Protein AF-A0A7S4F8L5-F1 (afdb_monomer_lite)

Sequence (210 aa):
RRARASEVLRFPSSAQASVQQSWQWSTTSRLVCASIGGLPPCTRAAGRSIVTTRMMSRQHFAKAKGPS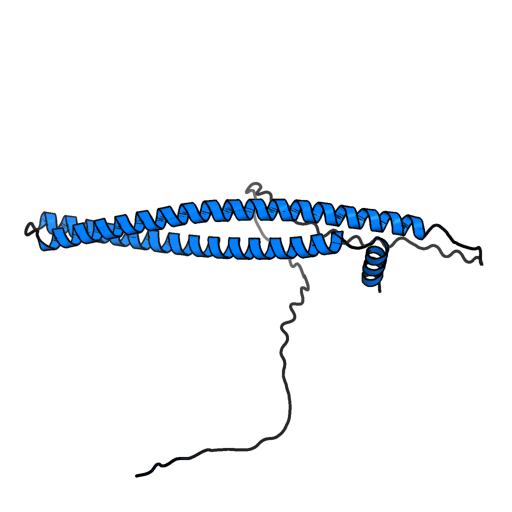AKANGPFTKANARTTEKVIGDIEREIMDLNAQSERLTQDIGEITKKEQKYVTDLERCSADLQAAEEALLKTSDPDEIKFLRNKIEALWQKEAALRQEKLLLMSDLNQARKDLQQARKDLAEAEERRQWSPEECRQKILQLFT

pLDDT: mean 70.02, std 27.74, range [26.23, 97.44]

Secondary structure (DSSP, 8-state):
------------------------------------S-----------------------------------SSHHHHHHHHHHHHHHHHHHHHHHHHHHHHHHHHHHHHHHHHHHHHHHHHHHHHHHHHHHHHHHHH---HHHHHHHHHHHHHHHHHHHHHHHHHHHHHHHHHHHHHHHHHHHHHHHHHHHHHT--HHHHHHHHHHT--

Foldseek 3Di:
DDDDDDDDDDDDDDDDDDDPDDPDDDDDDDDDDDDDDDDDDDDDDDDPDPPPPPDPDPDDDDDDDDDDDDDPDDVVVVLVVVLVVVLVVLVVLLVVLVVLLVVLVVVLVVLVVVLVVLVVVLVVLVVQLVVLVVVLVVDPDPVSVVVSVVVNVVSVVVNVVSVVVSVVSVVVSVVSVVVSVVSVVSSVVSVVVNPDDSVNSSVVVVVVVD

Radius of gyration: 33.76 Å; chains: 1; bounding box: 65×54×99 Å

Structure (mmCIF, N/CA/C/O backbone):
data_AF-A0A7S4F8L5-F1
#
_entry.id   AF-A0A7S4F8L5-F1
#
loop_
_atom_site.group_PDB
_atom_site.id
_atom_site.type_symbol
_atom_site.label_atom_id
_atom_site.label_alt_id
_atom_site.label_comp_id
_atom_site.label_asym_id
_atom_site.label_entity_id
_atom_site.label_seq_id
_atom_site.pdbx_PDB_ins_code
_atom_site.Cartn_x
_atom_site.Cartn_y
_atom_site.Cartn_z
_atom_site.occupancy
_atom_site.B_iso_or_equiv
_atom_site.auth_seq_id
_atom_site.auth_comp_id
_atom_site.auth_asym_id
_atom_site.auth_atom_id
_atom_site.pdbx_PDB_model_num
ATOM 1 N N . ARG A 1 1 ? 34.968 -31.899 38.455 1.00 40.56 1 ARG A N 1
ATOM 2 C CA . ARG A 1 1 ? 35.917 -32.784 37.730 1.00 40.56 1 ARG A CA 1
ATOM 3 C C . ARG A 1 1 ? 35.152 -33.461 36.587 1.00 40.56 1 ARG A C 1
ATOM 5 O O . ARG A 1 1 ? 34.180 -34.118 36.906 1.00 40.56 1 ARG A O 1
ATOM 12 N N . ARG A 1 2 ? 35.579 -33.225 35.328 1.00 34.44 2 ARG A N 1
ATOM 13 C CA . ARG A 1 2 ? 35.516 -34.057 34.086 1.00 34.44 2 ARG A CA 1
ATOM 14 C C . ARG A 1 2 ? 34.242 -34.900 33.830 1.00 34.44 2 ARG A C 1
ATOM 16 O O . ARG A 1 2 ? 33.940 -35.778 34.618 1.00 34.44 2 ARG A O 1
ATOM 23 N N . ALA A 1 3 ? 33.437 -34.637 32.795 1.00 30.14 3 ALA A N 1
ATOM 24 C CA . ALA A 1 3 ? 33.654 -34.867 31.349 1.00 30.14 3 ALA A CA 1
ATOM 25 C C . ALA A 1 3 ? 33.748 -36.355 30.923 1.00 30.14 3 ALA A C 1
ATOM 27 O O . ALA A 1 3 ? 34.720 -37.027 31.258 1.00 30.14 3 ALA A O 1
ATOM 28 N N . ARG A 1 4 ? 32.758 -36.801 30.129 1.00 34.94 4 ARG A N 1
ATOM 29 C CA . ARG A 1 4 ? 32.722 -37.906 29.134 1.00 34.94 4 ARG A CA 1
ATOM 30 C C . ARG A 1 4 ? 31.567 -37.515 28.186 1.00 34.94 4 ARG A C 1
ATOM 32 O O . ARG A 1 4 ? 30.470 -37.334 28.690 1.00 34.94 4 ARG A O 1
ATOM 39 N N . ALA A 1 5 ? 31.670 -37.148 26.909 1.00 32.53 5 ALA A N 1
ATOM 40 C CA . ALA A 1 5 ? 32.539 -37.467 25.776 1.00 32.53 5 ALA A CA 1
ATOM 41 C C . ALA A 1 5 ? 32.394 -38.909 25.249 1.00 32.53 5 ALA A C 1
ATOM 43 O O . ALA A 1 5 ? 33.000 -39.826 25.794 1.00 32.53 5 ALA A O 1
ATOM 44 N N . SER A 1 6 ? 31.649 -38.998 24.134 1.00 31.50 6 SER A N 1
ATOM 45 C CA . SER A 1 6 ? 31.981 -39.730 22.896 1.00 31.50 6 SER A CA 1
ATOM 46 C C . SER A 1 6 ? 31.449 -41.149 22.668 1.00 31.50 6 SER A C 1
ATOM 48 O O . SER A 1 6 ? 31.957 -42.099 23.239 1.00 31.50 6 SER A O 1
ATOM 50 N N . GLU A 1 7 ? 30.548 -41.248 21.684 1.00 32.19 7 GLU A N 1
ATOM 51 C CA . GLU A 1 7 ? 30.455 -42.249 20.595 1.00 32.19 7 GLU A CA 1
ATOM 52 C C . GLU A 1 7 ? 29.479 -41.606 19.579 1.00 32.19 7 GLU A C 1
ATOM 54 O O . GLU A 1 7 ? 28.323 -41.388 19.911 1.00 32.19 7 GLU A O 1
ATOM 59 N N . VAL A 1 8 ? 29.809 -41.051 18.406 1.00 30.47 8 VAL A N 1
ATOM 60 C CA . VAL A 1 8 ? 30.806 -41.292 17.346 1.00 30.47 8 VAL A CA 1
ATOM 61 C C . VAL A 1 8 ? 30.747 -42.704 16.779 1.00 30.47 8 VAL A C 1
ATOM 63 O O . VAL A 1 8 ? 31.624 -43.524 17.019 1.00 30.47 8 VAL A O 1
ATOM 66 N N . LEU A 1 9 ? 29.744 -42.933 15.932 1.00 31.97 9 LEU A N 1
ATOM 67 C CA . LEU A 1 9 ? 29.839 -43.902 14.847 1.00 31.97 9 LEU A CA 1
ATOM 68 C C . LEU A 1 9 ? 30.154 -43.152 13.549 1.00 31.97 9 LEU A C 1
ATOM 70 O O . LEU A 1 9 ? 29.414 -42.279 13.099 1.00 31.97 9 LEU A O 1
ATOM 74 N N . ARG A 1 10 ? 31.316 -43.484 12.993 1.00 30.06 10 ARG A N 1
ATOM 75 C CA . ARG A 1 10 ? 31.914 -42.995 11.748 1.00 30.06 10 ARG A CA 1
ATOM 76 C C . ARG A 1 10 ? 32.377 -44.274 11.043 1.00 30.06 10 ARG A C 1
ATOM 78 O O . ARG A 1 10 ? 33.098 -45.044 11.669 1.00 30.06 10 ARG A O 1
ATOM 85 N N . PHE A 1 11 ? 31.840 -44.639 9.876 1.00 31.73 11 PHE A N 1
ATOM 86 C CA . PHE A 1 11 ? 32.459 -44.559 8.531 1.00 31.73 11 PHE A CA 1
ATOM 87 C C . PHE A 1 11 ? 31.870 -45.707 7.657 1.00 31.73 11 PHE A C 1
ATOM 89 O O . PHE A 1 11 ? 31.321 -46.631 8.257 1.00 31.73 11 PHE A O 1
ATOM 96 N N . PRO A 1 12 ? 31.96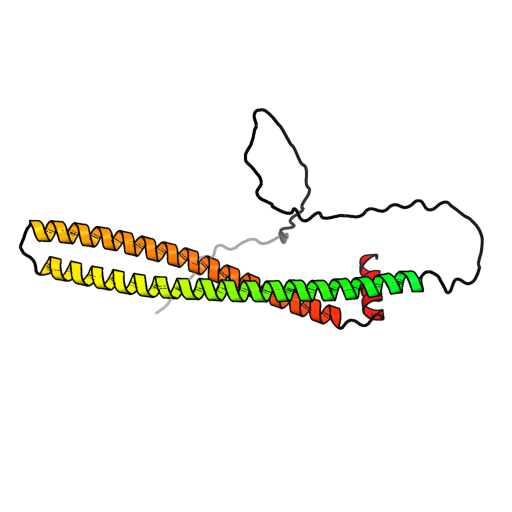2 -45.713 6.300 1.00 36.25 12 PRO A N 1
ATOM 97 C CA . PRO A 1 12 ? 33.032 -45.117 5.499 1.00 36.25 12 PRO A CA 1
ATOM 98 C C . PRO A 1 12 ? 32.627 -44.230 4.315 1.00 36.25 12 PRO A C 1
ATOM 100 O O . PRO A 1 12 ? 31.542 -44.291 3.749 1.00 36.25 12 PRO A O 1
ATOM 103 N N . SER A 1 13 ? 33.604 -43.404 3.947 1.00 32.34 13 SER A N 1
ATOM 104 C CA . SER A 1 13 ? 33.709 -42.656 2.704 1.00 32.34 13 SER A CA 1
ATOM 105 C C . SER A 1 13 ? 34.051 -43.571 1.529 1.00 32.34 13 SER A C 1
ATOM 107 O O . SER A 1 13 ? 35.004 -44.345 1.625 1.00 32.34 13 SER A O 1
ATOM 109 N N . SER A 1 14 ? 33.390 -43.390 0.389 1.00 38.28 14 SER A N 1
ATOM 110 C CA . SER A 1 14 ? 34.032 -43.088 -0.906 1.00 38.28 14 SER A CA 1
ATOM 111 C C . SER A 1 14 ? 32.993 -43.068 -2.038 1.00 38.28 14 SER A C 1
ATOM 113 O O . SER A 1 14 ? 31.977 -43.743 -1.952 1.00 38.28 14 SER A O 1
ATOM 115 N N . ALA A 1 15 ? 33.297 -42.291 -3.086 1.00 33.19 15 ALA A N 1
ATOM 116 C CA . ALA A 1 15 ? 32.573 -42.111 -4.356 1.00 33.19 15 ALA A CA 1
ATOM 117 C C . ALA A 1 15 ? 31.475 -41.017 -4.417 1.00 33.19 15 ALA A C 1
ATOM 119 O O . ALA A 1 15 ? 30.288 -41.250 -4.240 1.00 33.19 15 ALA A O 1
ATOM 120 N N . GLN A 1 16 ? 31.939 -39.792 -4.706 1.00 36.75 16 GLN A N 1
ATOM 121 C CA . GLN A 1 16 ? 31.507 -38.940 -5.831 1.00 36.75 16 GLN A CA 1
ATOM 122 C C . GLN A 1 16 ? 30.031 -38.981 -6.280 1.00 36.75 16 GLN A C 1
ATOM 124 O O . GLN A 1 16 ? 29.615 -39.921 -6.943 1.00 36.75 16 GLN A O 1
ATOM 129 N N . ALA A 1 17 ? 29.320 -37.861 -6.100 1.00 32.59 17 ALA A N 1
ATOM 130 C CA . ALA A 1 17 ? 28.634 -37.137 -7.184 1.00 32.59 17 ALA A CA 1
ATOM 131 C C . ALA A 1 17 ? 27.991 -35.857 -6.623 1.00 32.59 17 ALA A C 1
ATOM 133 O O . ALA A 1 17 ? 27.011 -35.890 -5.883 1.00 32.59 17 ALA A O 1
ATOM 134 N N . SER A 1 18 ? 28.553 -34.707 -6.979 1.00 35.88 18 SER A N 1
ATOM 135 C CA . SER A 1 18 ? 27.947 -33.394 -6.779 1.00 35.88 18 SER A CA 1
ATOM 136 C C . SER A 1 18 ? 26.731 -33.244 -7.697 1.00 35.88 18 SER A C 1
ATOM 138 O O . SER A 1 18 ? 26.888 -33.038 -8.900 1.00 35.88 18 SER A O 1
ATOM 140 N N . VAL A 1 19 ? 25.520 -33.329 -7.147 1.00 34.88 19 VAL A N 1
ATOM 141 C CA . VAL A 1 19 ? 24.288 -32.966 -7.861 1.00 34.88 19 VAL A CA 1
ATOM 142 C C . VAL A 1 19 ? 23.942 -31.524 -7.505 1.00 34.88 19 VAL A C 1
ATOM 144 O O . VAL A 1 19 ? 23.271 -31.233 -6.519 1.00 34.88 19 VAL A O 1
ATOM 147 N N . GLN A 1 20 ? 24.457 -30.608 -8.319 1.00 31.66 20 GLN A N 1
ATOM 148 C CA . GLN A 1 20 ? 24.057 -29.208 -8.350 1.00 31.66 20 GLN A CA 1
ATOM 149 C C . GLN A 1 20 ? 22.790 -29.131 -9.220 1.00 31.66 20 GLN A C 1
ATOM 151 O O . GLN A 1 20 ? 22.872 -29.120 -10.446 1.00 31.66 20 GLN A O 1
ATOM 156 N N . GLN A 1 21 ? 21.604 -29.171 -8.608 1.00 31.53 21 GLN A N 1
ATOM 157 C CA . GLN A 1 21 ? 20.344 -28.980 -9.335 1.00 31.53 21 GLN A CA 1
ATOM 158 C C . GLN A 1 21 ? 20.113 -27.488 -9.585 1.00 31.53 21 GLN A C 1
ATOM 160 O O . GLN A 1 21 ? 19.692 -26.740 -8.703 1.00 31.53 21 GLN A O 1
ATOM 165 N N . SER A 1 22 ? 20.398 -27.063 -10.812 1.00 32.19 22 SER A N 1
ATOM 166 C CA . SER A 1 22 ? 19.903 -25.823 -11.392 1.00 32.19 22 SER A CA 1
ATOM 167 C C . SER A 1 22 ? 18.428 -25.998 -11.767 1.00 32.19 22 SER A C 1
ATOM 169 O O . SER A 1 22 ? 18.055 -26.906 -12.508 1.00 32.19 22 SER A O 1
ATOM 171 N N . TRP A 1 23 ? 17.565 -25.119 -11.262 1.00 29.58 23 TRP A N 1
ATOM 172 C CA . TRP A 1 23 ? 16.179 -25.032 -11.715 1.00 29.58 23 TRP A CA 1
ATOM 173 C C . TRP A 1 23 ? 16.147 -24.229 -13.017 1.00 29.58 23 TRP A C 1
ATOM 175 O O . TRP A 1 23 ? 16.037 -23.005 -13.010 1.00 29.58 23 TRP A O 1
ATOM 185 N N . GLN A 1 24 ? 16.289 -24.923 -14.147 1.00 28.95 24 GLN A N 1
ATOM 186 C CA . GLN A 1 24 ? 15.964 -24.372 -15.460 1.00 28.95 24 GLN A CA 1
ATOM 187 C C . GLN A 1 24 ? 14.448 -24.428 -15.671 1.00 28.95 24 GLN A C 1
ATOM 189 O O . GLN A 1 24 ? 13.864 -25.507 -15.753 1.00 28.95 24 GLN A O 1
ATOM 194 N N . TRP A 1 25 ? 13.809 -23.269 -15.811 1.00 30.91 25 TRP A N 1
ATOM 195 C CA . TRP A 1 25 ? 12.449 -23.191 -16.339 1.00 30.91 25 TRP A CA 1
ATOM 196 C C . TRP A 1 25 ? 12.522 -23.176 -17.869 1.00 30.91 25 TRP A C 1
ATOM 198 O O . TRP A 1 25 ? 12.840 -22.163 -18.486 1.00 30.91 25 TRP A O 1
ATOM 208 N N . SER A 1 26 ? 12.255 -24.336 -18.471 1.00 28.97 26 SER A N 1
ATOM 209 C CA . SER A 1 26 ? 12.012 -24.508 -19.906 1.00 28.97 26 SER A CA 1
ATOM 210 C C . SER A 1 26 ? 10.532 -24.246 -20.195 1.00 28.97 26 SER A C 1
ATOM 212 O O . SER A 1 26 ? 9.663 -25.026 -19.807 1.00 28.97 26 SER A O 1
ATOM 214 N N . THR A 1 27 ? 10.218 -23.148 -20.880 1.00 34.84 27 THR A N 1
ATOM 215 C CA . THR A 1 27 ? 8.870 -22.863 -21.387 1.00 34.84 27 THR A CA 1
ATOM 216 C C . THR A 1 27 ? 8.678 -23.503 -22.760 1.00 34.84 27 THR A C 1
ATOM 218 O O . THR A 1 27 ? 8.827 -22.874 -23.804 1.00 34.84 27 THR A O 1
ATOM 221 N N . THR A 1 28 ? 8.297 -24.782 -22.771 1.00 34.44 28 THR A N 1
ATOM 222 C CA . THR A 1 28 ? 7.760 -25.431 -23.977 1.00 34.44 28 THR A CA 1
ATOM 223 C C . THR A 1 28 ? 6.233 -25.351 -23.937 1.00 34.44 28 THR A C 1
ATOM 225 O O . THR A 1 28 ? 5.583 -26.083 -23.199 1.00 34.44 28 THR A O 1
ATOM 228 N N . SER A 1 29 ? 5.645 -24.441 -24.717 1.00 31.14 29 SER A N 1
ATOM 229 C CA . SER A 1 29 ? 4.188 -24.342 -24.876 1.00 31.14 29 SER A CA 1
ATOM 230 C C . SER A 1 29 ? 3.666 -25.471 -25.768 1.00 31.14 29 SER A C 1
ATOM 232 O O . SER A 1 29 ? 3.981 -25.523 -26.956 1.00 31.14 29 SER A O 1
ATOM 234 N N . ARG A 1 30 ? 2.814 -26.344 -25.223 1.00 30.98 30 ARG A N 1
ATOM 235 C CA . ARG A 1 30 ? 1.832 -27.117 -25.997 1.00 30.98 30 ARG A CA 1
ATOM 236 C C . ARG A 1 30 ? 0.437 -26.739 -25.506 1.00 30.98 30 ARG A C 1
ATOM 238 O O . ARG A 1 30 ? 0.055 -27.077 -24.394 1.00 30.98 30 ARG A O 1
ATOM 245 N N . LEU A 1 31 ? -0.300 -26.022 -26.351 1.00 28.84 31 LEU A N 1
ATOM 246 C CA . LEU A 1 31 ? -1.740 -25.819 -26.226 1.00 28.84 31 LEU A CA 1
ATOM 247 C C . LEU A 1 31 ? -2.450 -27.144 -26.522 1.00 28.84 31 LEU A C 1
ATOM 249 O O . LEU A 1 31 ? -2.319 -27.682 -27.620 1.00 28.84 31 LEU A O 1
ATOM 253 N N . VAL A 1 32 ? -3.231 -27.633 -25.563 1.00 27.91 32 VAL A N 1
ATOM 254 C CA . VAL A 1 32 ? -4.330 -28.571 -25.808 1.00 27.91 32 VAL A CA 1
ATOM 255 C C . VAL A 1 32 ? -5.606 -27.840 -25.404 1.00 27.91 32 VAL A C 1
ATOM 257 O O . VAL A 1 32 ? -5.903 -27.704 -24.222 1.00 27.91 32 VAL A O 1
ATOM 260 N N . CYS A 1 33 ? -6.337 -27.331 -26.396 1.00 26.61 33 CYS A N 1
ATOM 261 C CA . CYS A 1 33 ? -7.744 -26.980 -26.236 1.00 26.61 33 CYS A CA 1
ATOM 262 C C . CYS A 1 33 ? -8.566 -28.250 -26.455 1.00 26.61 33 CYS A C 1
ATOM 264 O O . CYS A 1 33 ? -8.587 -28.779 -27.565 1.00 26.61 33 CYS A O 1
ATOM 266 N N . ALA A 1 34 ? -9.269 -28.705 -25.423 1.00 28.23 34 ALA A N 1
ATOM 267 C CA . ALA A 1 34 ? -10.438 -29.555 -25.585 1.00 28.23 34 ALA A CA 1
ATOM 268 C C . ALA A 1 34 ? -11.667 -28.713 -25.226 1.00 28.23 34 ALA A C 1
ATOM 270 O O . ALA A 1 34 ? -11.933 -28.429 -24.061 1.00 28.23 34 ALA A O 1
ATOM 271 N N . SER A 1 35 ? -12.369 -28.265 -26.261 1.00 34.25 35 SER A N 1
ATOM 272 C CA . SER A 1 35 ? -13.654 -27.581 -26.170 1.00 34.25 35 SER A CA 1
ATOM 273 C C . SER A 1 35 ? -14.765 -28.617 -26.041 1.00 34.25 35 SER A C 1
ATOM 275 O O . SER A 1 35 ? -14.937 -29.392 -26.976 1.00 34.25 35 SER A O 1
ATOM 277 N N . ILE A 1 36 ? -15.568 -28.589 -24.971 1.00 31.34 36 ILE A N 1
ATOM 278 C CA . ILE A 1 36 ? -16.942 -29.120 -24.999 1.00 31.34 36 ILE A CA 1
ATOM 279 C C . ILE A 1 36 ? -17.854 -28.222 -24.143 1.00 31.34 36 ILE A C 1
ATOM 281 O O . ILE A 1 36 ? -17.767 -28.229 -22.923 1.00 31.34 36 ILE A O 1
ATOM 285 N N . GLY A 1 37 ? -18.753 -27.493 -24.819 1.00 28.92 37 GLY A N 1
ATOM 286 C CA . GLY A 1 37 ? -20.112 -27.208 -24.337 1.00 28.92 37 GLY A CA 1
ATOM 287 C C . GLY A 1 37 ? -20.383 -25.900 -23.578 1.00 28.92 37 GLY A C 1
ATOM 288 O O . GLY A 1 37 ? -20.339 -25.885 -22.357 1.00 28.92 37 GLY A O 1
ATOM 289 N N . GLY A 1 38 ? -20.840 -24.863 -24.298 1.00 26.78 38 GLY A N 1
ATOM 290 C CA . GLY A 1 38 ? -21.838 -23.905 -23.780 1.00 26.78 38 GLY A CA 1
ATOM 291 C C . GLY A 1 38 ? -21.356 -22.500 -23.380 1.00 26.78 38 GLY A C 1
ATOM 292 O O . GLY A 1 38 ? -21.052 -22.243 -22.224 1.00 26.78 38 GLY A O 1
ATOM 293 N N . LEU A 1 39 ? -21.396 -21.557 -24.325 1.00 27.97 39 LEU A N 1
ATOM 294 C CA . LEU A 1 39 ? -21.423 -20.089 -24.129 1.00 27.97 39 LEU A CA 1
ATOM 295 C C . LEU A 1 39 ? -22.649 -19.536 -24.901 1.00 27.97 39 LEU A C 1
ATOM 297 O O . LEU A 1 39 ? -23.090 -20.263 -25.798 1.00 27.97 39 LEU A O 1
ATOM 301 N N . PRO A 1 40 ? -23.192 -18.306 -24.660 1.00 41.41 40 PRO A N 1
ATOM 302 C CA . PRO A 1 40 ? -22.487 -17.065 -24.241 1.00 41.41 40 PRO A CA 1
ATOM 303 C C . PRO A 1 40 ? -23.304 -16.124 -23.290 1.00 41.41 40 PRO A C 1
ATOM 305 O O . PRO A 1 40 ? -24.353 -16.540 -22.805 1.00 41.41 40 PRO A O 1
ATOM 308 N N . PRO A 1 41 ? -22.954 -14.826 -23.087 1.00 40.78 41 PRO A N 1
ATOM 309 C CA . PRO A 1 41 ? -21.642 -14.160 -23.060 1.00 40.78 41 PRO A CA 1
ATOM 310 C C . PRO A 1 41 ? -21.380 -13.424 -21.721 1.00 40.78 41 PRO A C 1
ATOM 312 O O . PRO A 1 41 ? -22.283 -12.823 -21.148 1.00 40.78 41 PRO A O 1
ATOM 315 N N . CYS A 1 42 ? -20.115 -13.313 -21.305 1.00 26.23 42 CYS A N 1
ATOM 316 C CA . CYS A 1 42 ? -19.690 -12.218 -20.425 1.00 26.23 42 CYS A CA 1
ATOM 317 C C . CYS A 1 42 ? -18.721 -11.304 -21.173 1.00 26.23 42 CYS A C 1
ATOM 319 O O . CYS A 1 42 ? -17.732 -11.719 -21.775 1.00 26.23 42 CYS A O 1
ATOM 321 N N . THR A 1 43 ? -19.091 -10.035 -21.166 1.00 33.47 43 THR A N 1
ATOM 322 C CA . THR A 1 43 ? -18.494 -8.892 -21.835 1.00 33.47 43 THR A CA 1
ATOM 323 C C . THR A 1 43 ? -17.113 -8.5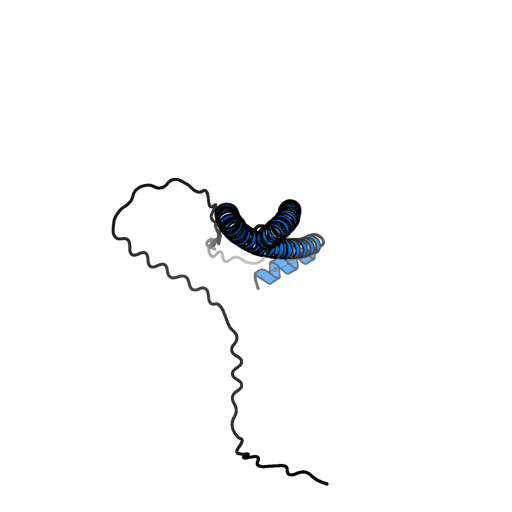28 -21.288 1.00 33.47 43 THR A C 1
ATOM 325 O O . THR A 1 43 ? -16.950 -8.277 -20.102 1.00 33.47 43 THR A O 1
ATOM 328 N N . ARG A 1 44 ? -16.152 -8.413 -22.211 1.00 35.84 44 ARG A N 1
ATOM 329 C CA . ARG A 1 44 ? -15.139 -7.347 -22.326 1.00 35.84 44 ARG A CA 1
ATOM 330 C C . ARG A 1 44 ? -14.532 -6.814 -21.013 1.00 35.84 44 ARG A C 1
ATOM 332 O O . ARG A 1 44 ? -14.912 -5.749 -20.544 1.00 35.84 44 ARG A O 1
ATOM 339 N N . ALA A 1 45 ? -13.455 -7.449 -20.556 1.00 30.09 45 ALA A N 1
ATOM 340 C CA . ALA A 1 45 ? -12.375 -6.753 -19.859 1.00 30.09 45 ALA A CA 1
ATOM 341 C C . ALA A 1 45 ? -11.173 -6.677 -20.808 1.00 30.09 45 ALA A C 1
ATOM 343 O O . ALA A 1 45 ? -10.664 -7.687 -21.292 1.00 30.09 45 ALA A O 1
ATOM 344 N N . ALA A 1 46 ? -10.788 -5.452 -21.150 1.00 35.31 46 ALA A N 1
ATOM 345 C CA . ALA A 1 46 ? -9.698 -5.143 -22.055 1.00 35.31 46 ALA A CA 1
ATOM 346 C C . ALA A 1 46 ? -8.343 -5.491 -21.415 1.00 35.31 46 ALA A C 1
ATOM 348 O O . ALA A 1 46 ? -7.671 -4.633 -20.860 1.00 35.31 46 ALA A O 1
ATOM 349 N N . GLY A 1 47 ? -7.926 -6.750 -21.527 1.00 30.09 47 GLY A N 1
ATOM 350 C CA . GLY A 1 47 ? -6.529 -7.144 -21.388 1.00 30.09 47 GLY A CA 1
ATOM 351 C C . GLY A 1 47 ? -5.861 -7.054 -22.753 1.00 30.09 47 GLY A C 1
ATOM 352 O O . GLY A 1 47 ? -6.031 -7.945 -23.586 1.00 30.09 47 GLY A O 1
ATOM 353 N N . ARG A 1 48 ? -5.126 -5.970 -23.029 1.00 33.44 48 ARG A N 1
ATOM 354 C CA . ARG A 1 48 ? -4.242 -5.931 -24.200 1.00 33.44 48 ARG A CA 1
ATOM 355 C C . ARG A 1 48 ? -3.076 -6.879 -23.943 1.00 33.44 48 ARG A C 1
ATOM 357 O O . ARG A 1 48 ? -2.085 -6.526 -23.321 1.00 33.44 48 ARG A O 1
ATOM 364 N N . SER A 1 49 ? -3.266 -8.097 -24.438 1.00 30.20 49 SER A N 1
ATOM 365 C CA . SER A 1 49 ? -2.240 -9.075 -24.769 1.00 30.20 49 SER A CA 1
ATOM 366 C C . SER A 1 49 ? -1.030 -8.374 -25.384 1.00 30.20 49 SER A C 1
ATOM 368 O O . SER A 1 49 ? -1.142 -7.766 -26.450 1.00 30.20 49 SER A O 1
ATOM 370 N N . ILE A 1 50 ? 0.126 -8.478 -24.731 1.00 35.00 50 ILE A N 1
ATOM 371 C CA . ILE A 1 50 ? 1.412 -8.138 -25.338 1.00 35.00 50 ILE A CA 1
ATOM 372 C C . ILE A 1 50 ? 1.620 -9.145 -26.471 1.00 35.00 50 ILE A C 1
ATOM 374 O O . ILE A 1 50 ? 1.943 -10.310 -26.252 1.00 35.00 50 ILE A O 1
ATOM 378 N N . VAL A 1 51 ? 1.342 -8.706 -27.697 1.00 31.59 51 VAL A N 1
ATOM 379 C CA . VAL A 1 51 ? 1.664 -9.444 -28.915 1.00 31.59 51 VAL A CA 1
ATOM 380 C C . VAL A 1 51 ? 3.185 -9.456 -29.031 1.00 31.59 51 VAL A C 1
ATOM 382 O O . VAL A 1 51 ? 3.803 -8.484 -29.465 1.00 31.59 51 VAL A O 1
ATOM 385 N N . THR A 1 52 ? 3.804 -10.567 -28.644 1.00 34.00 52 THR A N 1
ATOM 386 C CA . THR A 1 52 ? 5.186 -10.880 -29.002 1.00 34.00 52 THR A CA 1
ATOM 387 C C . THR A 1 52 ? 5.232 -11.173 -30.499 1.00 34.00 52 THR A C 1
ATOM 389 O O . THR A 1 52 ? 5.141 -12.311 -30.957 1.00 34.00 52 THR A O 1
ATOM 392 N N . THR A 1 53 ? 5.348 -10.115 -31.302 1.00 32.75 53 THR A N 1
ATOM 393 C CA . THR A 1 53 ? 5.550 -10.246 -32.747 1.00 32.75 53 THR A CA 1
ATOM 394 C C . THR A 1 53 ? 6.987 -10.697 -32.992 1.00 32.75 53 THR A C 1
ATOM 396 O O . THR A 1 53 ? 7.887 -9.897 -33.235 1.00 32.75 53 THR A O 1
ATOM 399 N N . ARG A 1 54 ? 7.227 -12.008 -32.918 1.00 33.88 54 ARG A N 1
ATOM 400 C CA . ARG A 1 54 ? 8.452 -12.623 -33.430 1.00 33.88 54 ARG A CA 1
ATOM 401 C C . ARG A 1 54 ? 8.377 -12.589 -34.958 1.00 33.88 54 ARG A C 1
ATOM 403 O O . ARG A 1 54 ? 7.873 -13.518 -35.582 1.00 33.88 54 ARG A O 1
ATOM 410 N N . MET A 1 55 ? 8.832 -11.493 -35.566 1.00 29.48 55 MET A N 1
ATOM 411 C CA . MET A 1 55 ? 8.976 -11.394 -37.019 1.00 29.48 55 MET A CA 1
ATOM 412 C C . MET A 1 55 ? 10.065 -12.362 -37.499 1.00 29.48 55 MET A C 1
ATOM 414 O O . MET A 1 55 ? 11.252 -12.055 -37.493 1.00 29.48 55 MET A O 1
ATOM 418 N N . MET A 1 56 ? 9.650 -13.546 -37.944 1.00 35.56 56 MET A N 1
ATOM 419 C CA . MET A 1 56 ? 10.432 -14.388 -38.846 1.00 35.56 56 MET A CA 1
ATOM 420 C C . MET A 1 56 ? 10.212 -13.878 -40.272 1.00 35.56 56 MET A C 1
ATOM 422 O O . MET A 1 56 ? 9.265 -14.283 -40.940 1.00 35.56 56 MET A O 1
ATOM 426 N N . SER A 1 57 ? 11.082 -12.989 -40.751 1.00 35.78 57 SER A N 1
ATOM 427 C CA . SER A 1 57 ? 11.149 -12.645 -42.174 1.00 35.78 57 SER A CA 1
ATOM 428 C C . SER A 1 57 ? 12.264 -13.456 -42.834 1.00 35.78 57 SER A C 1
ATOM 430 O O . SER A 1 57 ? 13.398 -12.999 -42.959 1.00 35.78 57 SER A O 1
ATOM 432 N N . ARG A 1 58 ? 11.941 -14.681 -43.269 1.00 39.56 58 ARG A N 1
ATOM 433 C CA . ARG A 1 58 ? 12.717 -15.369 -44.310 1.00 39.56 58 ARG A CA 1
ATOM 434 C C . ARG A 1 58 ? 12.359 -14.724 -45.647 1.00 39.56 58 ARG A C 1
ATOM 436 O O . ARG A 1 58 ? 11.381 -15.115 -46.273 1.00 39.56 58 ARG A O 1
ATOM 443 N N . GLN A 1 59 ? 13.137 -13.735 -46.076 1.00 36.06 59 GLN A N 1
ATOM 444 C CA . GLN A 1 59 ? 13.106 -13.293 -47.467 1.00 36.06 59 GLN A CA 1
ATOM 445 C C . GLN A 1 59 ? 14.096 -14.118 -48.290 1.00 36.06 59 GLN A C 1
ATOM 447 O O . GLN A 1 59 ? 15.241 -14.347 -47.905 1.00 36.06 59 GLN A O 1
ATOM 452 N N . HIS A 1 60 ? 13.585 -14.609 -49.413 1.00 36.97 60 HIS A N 1
ATOM 453 C CA . HIS A 1 60 ? 14.279 -15.381 -50.426 1.00 36.97 60 HIS A CA 1
ATOM 454 C C . HIS A 1 60 ? 15.517 -14.639 -50.951 1.00 36.97 60 HIS A C 1
ATOM 456 O O . HIS A 1 60 ? 15.393 -13.554 -51.511 1.00 36.97 60 HIS A O 1
ATOM 462 N N . PHE A 1 61 ? 16.695 -15.259 -50.861 1.00 36.12 61 PHE A N 1
ATOM 463 C CA . PHE A 1 61 ? 17.837 -14.872 -51.687 1.00 36.12 61 PHE A CA 1
ATOM 464 C C . PHE A 1 61 ? 17.835 -15.720 -52.959 1.00 36.12 61 PHE A C 1
ATOM 466 O O . PHE A 1 61 ? 18.171 -16.906 -52.944 1.00 36.12 61 PHE A O 1
ATOM 473 N N . ALA A 1 62 ? 17.441 -15.102 -54.072 1.00 36.69 62 ALA A N 1
ATOM 474 C CA . ALA A 1 62 ? 17.729 -15.625 -55.397 1.00 36.69 62 ALA A CA 1
ATOM 475 C C . ALA A 1 62 ? 19.255 -15.646 -55.603 1.00 36.69 62 ALA A C 1
ATOM 477 O O . ALA A 1 62 ? 19.944 -14.651 -55.379 1.00 36.69 62 ALA A O 1
ATOM 478 N N . LYS A 1 63 ? 19.786 -16.802 -56.016 1.00 37.28 63 LYS A N 1
ATOM 479 C CA . LYS A 1 63 ? 21.184 -16.977 -56.429 1.00 37.28 63 LYS A CA 1
ATOM 480 C C . LYS A 1 63 ? 21.473 -16.092 -57.646 1.00 37.28 63 LYS A C 1
ATOM 482 O O . LYS A 1 63 ? 21.023 -16.410 -58.741 1.00 37.28 63 LYS A O 1
ATOM 487 N N . ALA A 1 64 ? 22.303 -15.067 -57.476 1.00 34.56 64 ALA A N 1
ATOM 488 C CA . ALA A 1 64 ? 23.010 -14.418 -58.576 1.00 34.56 64 ALA A CA 1
ATOM 489 C C . ALA A 1 64 ? 24.519 -14.624 -58.373 1.00 34.56 64 ALA A C 1
ATOM 491 O O . ALA A 1 64 ? 25.105 -14.127 -57.414 1.00 34.56 64 ALA A O 1
ATOM 492 N N . LYS A 1 65 ? 25.139 -15.419 -59.254 1.00 42.56 65 LYS A N 1
ATOM 493 C CA . LYS A 1 65 ? 26.599 -15.512 -59.391 1.00 42.56 65 LYS A CA 1
ATOM 494 C C . LYS A 1 65 ? 27.070 -14.329 -60.245 1.00 42.56 65 LYS A C 1
ATOM 496 O O . LYS A 1 65 ? 26.591 -14.183 -61.363 1.00 42.56 65 LYS A O 1
ATOM 501 N N . GLY A 1 66 ? 28.027 -13.542 -59.758 1.00 32.38 66 GLY A N 1
ATOM 502 C CA . GLY A 1 66 ? 28.719 -12.508 -60.540 1.00 32.38 66 GLY A CA 1
ATOM 503 C C . GLY A 1 66 ? 29.773 -11.773 -59.696 1.00 32.38 66 GLY A C 1
ATOM 504 O O . GLY A 1 66 ? 29.485 -11.496 -58.533 1.00 32.38 66 GLY A O 1
ATOM 505 N N . PRO A 1 67 ? 30.997 -11.521 -60.205 1.00 47.47 67 PRO A N 1
ATOM 506 C CA . PRO A 1 67 ? 32.149 -11.182 -59.373 1.00 47.47 67 PRO A CA 1
ATOM 507 C C . PRO A 1 67 ? 32.329 -9.673 -59.128 1.00 47.47 67 PRO A C 1
ATOM 509 O O . PRO A 1 67 ? 32.035 -8.849 -59.984 1.00 47.47 67 PRO A O 1
ATOM 512 N N . SER A 1 68 ? 32.891 -9.372 -57.952 1.00 55.06 68 SER A N 1
ATOM 513 C CA . SER A 1 68 ? 33.735 -8.220 -57.591 1.00 55.06 68 SER A CA 1
ATOM 514 C C . SER A 1 68 ? 33.418 -6.852 -58.221 1.00 55.06 68 SER A C 1
ATOM 516 O O . SER A 1 68 ? 33.912 -6.508 -59.292 1.00 55.06 68 SER A O 1
ATOM 518 N N . ALA A 1 69 ? 32.721 -6.004 -57.462 1.00 38.22 69 ALA A N 1
ATOM 519 C CA . ALA A 1 69 ? 32.831 -4.553 -57.577 1.00 38.22 69 ALA A CA 1
ATOM 520 C C . ALA A 1 69 ? 32.736 -3.929 -56.176 1.00 38.22 69 ALA A C 1
ATOM 522 O O . ALA A 1 69 ? 31.885 -4.298 -55.370 1.00 38.22 69 ALA A O 1
ATOM 523 N N . LYS A 1 70 ? 33.665 -3.017 -55.882 1.00 41.50 70 LYS A N 1
ATOM 524 C CA . LYS A 1 70 ? 33.857 -2.295 -54.616 1.00 41.50 70 LYS A CA 1
ATOM 525 C C . LYS A 1 70 ? 32.524 -1.833 -53.995 1.00 41.50 70 LYS A C 1
ATOM 527 O O . LYS A 1 70 ? 31.916 -0.892 -54.490 1.00 41.50 70 LYS A O 1
ATOM 532 N N . ALA A 1 71 ? 32.101 -2.452 -52.892 1.00 38.69 71 ALA A N 1
ATOM 533 C CA . ALA A 1 71 ? 30.849 -2.131 -52.203 1.00 38.69 71 ALA A CA 1
ATOM 534 C C . ALA A 1 71 ? 31.098 -1.382 -50.883 1.00 38.69 71 ALA A C 1
ATOM 536 O O . ALA A 1 71 ? 30.818 -1.888 -49.800 1.00 38.69 71 ALA A O 1
ATOM 537 N N . ASN A 1 72 ? 31.585 -0.143 -50.967 1.00 45.69 72 ASN A N 1
ATOM 538 C CA . ASN A 1 72 ? 31.337 0.830 -49.902 1.00 45.69 72 ASN A CA 1
ATOM 539 C C . ASN A 1 72 ? 29.963 1.472 -50.168 1.00 45.69 72 ASN A C 1
ATOM 541 O O . ASN A 1 72 ? 29.862 2.471 -50.872 1.00 45.69 72 ASN A O 1
ATOM 545 N N . GLY A 1 73 ? 28.902 0.861 -49.628 1.00 43.66 73 GLY A N 1
ATOM 546 C CA . GLY A 1 73 ? 27.499 1.304 -49.740 1.00 43.66 73 GLY A CA 1
ATOM 547 C C . GLY A 1 73 ? 26.647 0.222 -50.406 1.00 43.66 73 GLY A C 1
ATOM 548 O O . GLY A 1 73 ? 26.851 -0.039 -51.587 1.00 43.66 73 GLY A O 1
ATOM 549 N N . PRO A 1 74 ? 25.779 -0.499 -49.660 1.00 44.97 74 PRO A N 1
ATOM 550 C CA . PRO A 1 74 ? 24.587 0.025 -48.970 1.00 44.97 74 PRO A CA 1
ATOM 551 C C . PRO A 1 74 ? 24.441 -0.422 -47.495 1.00 44.97 74 PRO A C 1
ATOM 553 O O . PRO A 1 74 ? 23.485 -0.034 -46.822 1.00 44.97 74 PRO A O 1
ATOM 556 N N . PHE A 1 75 ? 25.397 -1.196 -46.970 1.00 47.03 75 PHE A N 1
ATOM 557 C CA . PHE A 1 75 ? 25.382 -1.724 -45.597 1.00 47.03 75 PHE A CA 1
ATOM 558 C C . PHE A 1 75 ? 25.442 -0.630 -44.516 1.00 47.03 75 PHE A C 1
ATOM 560 O O . PHE A 1 75 ? 24.863 -0.779 -43.444 1.00 47.03 75 PHE A O 1
ATOM 567 N N . THR A 1 76 ? 26.078 0.508 -44.801 1.00 54.34 76 THR A N 1
ATOM 568 C CA . THR A 1 76 ? 26.238 1.615 -43.843 1.00 54.34 76 THR A CA 1
ATOM 569 C C . THR A 1 76 ? 24.952 2.411 -43.619 1.00 54.34 76 THR A C 1
ATOM 571 O O . THR A 1 76 ? 24.693 2.837 -42.497 1.00 54.34 76 THR A O 1
ATOM 574 N N . LYS A 1 77 ? 24.106 2.573 -44.647 1.00 57.03 77 LYS A N 1
ATOM 575 C CA . LYS A 1 77 ? 22.821 3.288 -44.526 1.00 57.03 77 LYS A CA 1
ATOM 576 C C . LYS A 1 77 ? 21.758 2.456 -43.808 1.00 57.03 77 LYS A C 1
ATOM 578 O O . LYS A 1 77 ? 20.980 3.014 -43.041 1.00 57.03 77 LYS A O 1
ATOM 583 N N . ALA A 1 78 ? 21.730 1.140 -44.039 1.00 59.47 78 ALA A N 1
ATOM 584 C CA . ALA A 1 78 ? 20.845 0.227 -43.317 1.00 59.47 78 ALA A CA 1
ATOM 585 C C . ALA A 1 78 ? 21.210 0.179 -41.825 1.00 59.47 78 ALA A C 1
ATOM 587 O O . ALA A 1 78 ? 20.339 0.393 -40.991 1.00 59.47 78 ALA A O 1
ATOM 588 N N . ASN A 1 79 ? 22.502 0.039 -41.501 1.00 60.81 79 ASN A N 1
ATOM 589 C CA . ASN A 1 79 ? 22.977 0.066 -40.116 1.00 60.81 79 ASN A CA 1
ATOM 590 C C . ASN A 1 79 ? 22.732 1.418 -39.435 1.00 60.81 79 ASN A C 1
ATOM 592 O O . ASN A 1 79 ? 22.315 1.433 -38.286 1.00 60.81 79 ASN A O 1
ATOM 596 N N . ALA A 1 80 ? 22.926 2.546 -40.130 1.00 61.50 80 ALA A N 1
ATOM 597 C CA . ALA A 1 80 ? 22.627 3.869 -39.577 1.00 61.50 80 ALA A CA 1
ATOM 598 C C . ALA A 1 80 ? 21.140 4.026 -39.210 1.00 61.50 80 ALA A C 1
ATOM 600 O O . ALA A 1 80 ? 20.834 4.455 -38.103 1.00 61.50 80 ALA A O 1
ATOM 601 N N . ARG A 1 81 ? 20.222 3.576 -40.082 1.00 69.62 81 ARG A N 1
ATOM 602 C CA . ARG A 1 81 ? 18.778 3.570 -39.786 1.00 69.62 81 ARG A CA 1
ATOM 603 C C . ARG A 1 81 ? 18.419 2.644 -38.622 1.00 69.62 81 ARG A C 1
ATOM 605 O O . ARG A 1 81 ? 17.525 2.966 -37.846 1.00 69.62 81 ARG A O 1
ATOM 612 N N . THR A 1 82 ? 19.094 1.501 -38.489 1.00 73.69 82 THR A N 1
ATOM 613 C CA . THR A 1 82 ? 18.887 0.585 -37.357 1.00 73.69 82 THR A CA 1
ATOM 614 C C . THR A 1 82 ? 19.379 1.198 -36.047 1.00 73.69 82 THR A C 1
ATOM 616 O O . THR A 1 82 ? 18.672 1.112 -35.051 1.00 73.69 82 THR A O 1
ATOM 619 N N . THR A 1 83 ? 20.537 1.865 -36.047 1.00 71.69 83 THR A N 1
ATOM 620 C CA . THR A 1 83 ? 21.071 2.561 -34.866 1.00 71.69 83 THR A CA 1
ATOM 621 C C . THR A 1 83 ? 20.162 3.708 -34.420 1.00 71.69 83 THR A C 1
ATOM 623 O O . THR A 1 83 ? 19.814 3.774 -33.247 1.00 71.69 83 THR A O 1
ATOM 626 N N . GLU A 1 84 ? 19.709 4.564 -35.341 1.00 77.56 84 GLU A N 1
ATOM 627 C CA . GLU A 1 84 ? 18.766 5.655 -35.032 1.00 77.56 84 GLU A CA 1
ATOM 628 C C . GLU A 1 84 ? 17.447 5.129 -34.457 1.00 77.56 84 GLU A C 1
ATOM 630 O O . GLU A 1 84 ? 16.911 5.688 -33.501 1.00 77.56 84 GLU A O 1
ATOM 635 N N . LYS A 1 85 ? 16.941 4.012 -34.997 1.00 84.12 85 LYS A N 1
ATOM 636 C CA . LYS A 1 85 ? 15.732 3.371 -34.477 1.00 84.12 85 LYS A CA 1
ATOM 637 C C . LYS A 1 85 ? 15.930 2.842 -33.055 1.00 84.12 85 LYS A C 1
ATOM 639 O O . LYS A 1 85 ? 15.061 3.064 -32.225 1.00 84.12 85 LYS A O 1
ATOM 644 N N . VAL A 1 86 ? 17.056 2.181 -32.775 1.00 80.62 86 VAL A N 1
ATOM 645 C CA . VAL A 1 86 ? 17.363 1.645 -31.438 1.00 80.62 86 VAL A CA 1
ATOM 646 C C . VAL A 1 86 ? 17.499 2.768 -30.412 1.00 80.62 86 VAL A C 1
ATOM 648 O O . VAL A 1 86 ? 16.934 2.660 -29.330 1.00 80.62 86 VAL A O 1
ATOM 651 N N . ILE A 1 87 ? 18.163 3.872 -30.763 1.00 81.19 87 ILE A N 1
ATOM 652 C CA . ILE A 1 87 ? 18.243 5.056 -29.894 1.00 81.19 87 ILE A CA 1
ATOM 653 C C . ILE A 1 87 ? 16.834 5.607 -29.613 1.00 81.19 87 ILE A C 1
ATOM 655 O O . ILE A 1 87 ? 16.478 5.816 -28.457 1.00 81.19 87 ILE A O 1
ATOM 659 N N . GLY A 1 88 ? 15.993 5.754 -30.642 1.00 86.44 88 GLY A N 1
ATOM 660 C CA . GLY A 1 88 ? 14.609 6.213 -30.472 1.00 86.44 88 GLY A CA 1
ATOM 661 C C . GLY A 1 88 ? 13.671 5.212 -29.774 1.00 86.44 88 GLY A C 1
ATOM 662 O O . GLY A 1 88 ? 12.609 5.601 -29.283 1.00 86.44 88 GLY A O 1
ATOM 663 N N . ASP A 1 89 ? 14.011 3.921 -29.745 1.00 88.19 89 ASP A N 1
ATOM 664 C CA . ASP A 1 89 ? 13.330 2.908 -28.931 1.00 88.19 89 ASP A CA 1
ATOM 665 C C . ASP A 1 89 ? 13.742 3.056 -27.449 1.00 88.19 89 ASP A C 1
ATOM 667 O O . ASP A 1 89 ? 12.866 3.062 -26.588 1.00 88.19 89 ASP A O 1
ATOM 671 N N . ILE A 1 90 ? 15.034 3.281 -27.157 1.00 85.81 90 ILE A N 1
ATOM 672 C CA . ILE A 1 90 ? 15.556 3.522 -25.794 1.00 85.81 90 ILE A CA 1
ATOM 673 C C . ILE A 1 90 ? 14.962 4.800 -25.187 1.00 85.81 90 ILE A C 1
ATOM 675 O O . ILE A 1 90 ? 14.557 4.807 -24.028 1.00 85.81 90 ILE A O 1
ATOM 679 N N . GLU A 1 91 ? 14.867 5.888 -25.954 1.00 89.19 91 GLU A N 1
ATOM 680 C CA . GLU A 1 91 ? 14.275 7.137 -25.453 1.00 89.19 91 GLU A CA 1
ATOM 681 C C . GLU A 1 91 ? 12.794 6.975 -25.087 1.00 89.19 91 GLU A C 1
ATOM 683 O O . GLU A 1 91 ? 12.347 7.506 -24.069 1.00 89.19 91 GLU A O 1
ATOM 688 N N . ARG A 1 92 ? 12.039 6.196 -25.872 1.00 91.19 92 ARG A N 1
ATOM 689 C CA . ARG A 1 92 ? 10.647 5.858 -25.540 1.00 91.19 92 ARG A CA 1
ATOM 690 C C . ARG A 1 92 ? 10.551 4.959 -24.314 1.00 91.19 92 ARG A C 1
ATOM 692 O O . ARG A 1 92 ? 9.708 5.209 -23.461 1.00 91.19 92 ARG A O 1
ATOM 699 N N . GLU A 1 93 ? 11.434 3.972 -24.195 1.00 90.12 93 GLU A N 1
ATOM 700 C CA . GLU A 1 93 ? 11.515 3.100 -23.020 1.00 90.12 93 GLU A CA 1
ATOM 701 C C . GLU A 1 93 ? 11.767 3.908 -21.734 1.00 90.12 93 GLU A C 1
ATOM 703 O O . GLU A 1 93 ? 11.071 3.719 -20.741 1.00 90.12 93 GLU A O 1
ATOM 708 N N . ILE A 1 94 ? 12.684 4.881 -21.769 1.00 89.44 94 ILE A N 1
ATOM 709 C CA . ILE A 1 94 ? 12.951 5.796 -20.646 1.00 89.44 94 ILE A CA 1
ATOM 710 C C . ILE A 1 94 ? 11.714 6.626 -20.286 1.00 89.44 94 ILE A C 1
ATOM 712 O O . ILE A 1 94 ? 11.425 6.824 -19.105 1.00 89.44 94 ILE A O 1
ATOM 716 N N . MET A 1 95 ? 10.979 7.135 -21.280 1.00 94.12 95 MET A N 1
ATOM 717 C CA . MET A 1 95 ? 9.741 7.880 -21.026 1.00 94.12 95 MET A CA 1
ATOM 718 C C . MET A 1 95 ? 8.677 7.004 -20.354 1.00 94.12 95 MET A C 1
ATOM 720 O O . MET A 1 95 ? 8.065 7.434 -19.375 1.00 94.12 95 MET A O 1
ATOM 724 N N . ASP A 1 96 ? 8.485 5.780 -20.846 1.00 93.75 96 ASP A N 1
ATOM 725 C CA . ASP A 1 96 ? 7.508 4.838 -20.299 1.00 93.75 96 ASP A CA 1
ATOM 726 C C . ASP A 1 96 ? 7.870 4.425 -18.859 1.00 93.75 96 ASP A C 1
ATOM 728 O O . ASP A 1 96 ? 7.003 4.424 -17.980 1.00 93.75 96 ASP A O 1
ATOM 732 N N . LEU A 1 97 ? 9.153 4.157 -18.586 1.00 89.69 97 LEU A N 1
ATOM 733 C CA . LEU A 1 97 ? 9.657 3.814 -17.249 1.00 89.69 97 LEU A CA 1
ATOM 734 C C . LEU A 1 97 ? 9.538 4.979 -16.257 1.00 89.69 97 LEU A C 1
ATOM 736 O O . LEU A 1 97 ? 9.163 4.769 -15.101 1.00 89.69 97 LEU A O 1
ATOM 740 N N . ASN A 1 98 ? 9.784 6.217 -16.696 1.00 92.88 98 ASN A N 1
ATOM 741 C CA . ASN A 1 98 ? 9.556 7.404 -15.868 1.00 92.88 98 ASN A CA 1
ATOM 742 C C . ASN A 1 98 ? 8.076 7.559 -15.503 1.00 92.88 98 ASN A C 1
ATOM 744 O O . ASN A 1 98 ? 7.745 7.706 -14.325 1.00 92.88 98 ASN A O 1
ATOM 748 N N . ALA A 1 99 ? 7.176 7.435 -16.482 1.00 93.81 99 ALA A N 1
ATOM 749 C CA . ALA A 1 99 ? 5.738 7.492 -16.234 1.00 93.81 99 ALA A CA 1
ATOM 750 C C . ALA A 1 99 ? 5.265 6.364 -15.296 1.00 93.81 99 ALA A C 1
ATOM 752 O O . ALA A 1 99 ? 4.398 6.577 -14.445 1.00 93.81 99 ALA A O 1
ATOM 753 N N . GLN A 1 100 ? 5.836 5.162 -15.415 1.00 92.38 100 GLN A N 1
ATOM 754 C CA . GLN A 1 100 ? 5.560 4.052 -14.503 1.00 92.38 100 GLN A CA 1
ATOM 755 C C . GLN A 1 100 ? 6.045 4.346 -13.074 1.00 92.38 100 GLN A C 1
ATOM 757 O O . GLN A 1 100 ? 5.300 4.122 -12.120 1.00 92.38 100 GLN A O 1
ATOM 762 N N . SER A 1 101 ? 7.259 4.878 -12.917 1.00 92.75 101 SER A N 1
ATOM 763 C CA . SER A 1 101 ? 7.829 5.269 -11.619 1.00 92.75 101 SER A CA 1
ATOM 764 C C . SER A 1 101 ? 6.991 6.351 -10.924 1.00 92.75 101 SER A C 1
ATOM 766 O O . SER A 1 101 ? 6.744 6.270 -9.716 1.00 92.75 101 SER A O 1
ATOM 768 N N . GLU A 1 102 ? 6.487 7.334 -11.674 1.00 95.12 102 GLU A N 1
ATOM 769 C CA . GLU A 1 102 ? 5.589 8.368 -11.147 1.00 95.12 102 GLU A CA 1
ATOM 770 C C . GLU A 1 102 ? 4.272 7.776 -10.635 1.00 95.12 102 GLU A C 1
ATOM 772 O O . GLU A 1 102 ? 3.864 8.080 -9.512 1.00 95.12 102 GLU A O 1
ATOM 777 N N . ARG A 1 103 ? 3.640 6.884 -11.409 1.00 94.31 103 ARG A N 1
ATOM 778 C CA . ARG A 1 103 ? 2.404 6.196 -10.993 1.00 94.31 103 ARG A CA 1
ATOM 779 C C . ARG A 1 103 ? 2.613 5.364 -9.733 1.00 94.31 103 ARG A C 1
ATOM 781 O O . ARG A 1 103 ? 1.876 5.533 -8.772 1.00 94.31 103 ARG A O 1
ATOM 788 N N . LEU A 1 104 ? 3.668 4.551 -9.686 1.00 92.00 104 LEU A N 1
ATOM 789 C CA . LEU A 1 104 ? 3.992 3.748 -8.502 1.00 92.00 104 LEU A CA 1
ATOM 790 C C . LEU A 1 104 ? 4.272 4.624 -7.273 1.00 92.00 104 LEU A C 1
ATOM 792 O O . LEU A 1 104 ? 3.909 4.270 -6.153 1.00 92.00 104 LEU A O 1
ATOM 796 N N . THR A 1 105 ? 4.887 5.793 -7.467 1.00 95.25 105 THR A N 1
ATOM 797 C CA . THR A 1 105 ? 5.105 6.761 -6.383 1.00 95.25 105 THR A CA 1
ATOM 798 C C . THR A 1 105 ? 3.780 7.330 -5.864 1.00 95.25 105 THR A C 1
ATOM 800 O O . THR A 1 105 ? 3.610 7.465 -4.650 1.00 95.25 105 THR A O 1
ATOM 803 N N . GLN A 1 106 ? 2.829 7.628 -6.755 1.00 95.19 106 GLN A N 1
ATOM 804 C CA . GLN A 1 106 ? 1.478 8.056 -6.377 1.00 95.19 106 GLN A CA 1
ATOM 805 C C . GLN A 1 106 ? 0.732 6.945 -5.627 1.00 95.19 106 GLN A C 1
ATOM 807 O O . GLN A 1 106 ? 0.234 7.202 -4.531 1.00 95.19 106 GLN A O 1
ATOM 812 N N . ASP A 1 107 ? 0.748 5.715 -6.147 1.00 93.56 107 ASP A N 1
ATOM 813 C CA . ASP A 1 107 ? 0.106 4.547 -5.532 1.00 93.56 107 ASP A CA 1
ATOM 814 C C . ASP A 1 107 ? 0.638 4.299 -4.112 1.00 93.56 107 ASP A C 1
ATOM 816 O O . ASP A 1 107 ? -0.135 4.162 -3.162 1.00 93.56 107 ASP A O 1
ATOM 820 N N . ILE A 1 108 ? 1.963 4.331 -3.924 1.00 95.38 108 ILE A N 1
ATOM 821 C CA . ILE A 1 108 ? 2.593 4.235 -2.597 1.00 95.38 108 ILE A CA 1
ATOM 822 C C . ILE A 1 108 ? 2.097 5.357 -1.679 1.00 95.38 108 ILE A C 1
ATOM 824 O O . ILE A 1 108 ? 1.809 5.109 -0.505 1.00 95.38 108 ILE A O 1
ATOM 828 N N . GLY A 1 109 ? 1.982 6.583 -2.192 1.00 94.81 109 GLY A N 1
ATOM 829 C CA . GLY A 1 109 ? 1.454 7.721 -1.444 1.00 94.81 109 GLY A CA 1
ATOM 830 C C . GLY A 1 109 ? 0.008 7.511 -0.986 1.00 94.81 109 GLY A C 1
ATOM 831 O O . GLY A 1 109 ? -0.320 7.785 0.170 1.00 94.81 109 GLY A O 1
ATOM 832 N N . GLU A 1 110 ? -0.857 6.988 -1.853 1.00 94.56 110 GLU A N 1
ATOM 833 C CA . GLU A 1 110 ? -2.250 6.676 -1.518 1.00 94.56 110 GLU A CA 1
ATOM 834 C C . GLU A 1 110 ? -2.372 5.532 -0.509 1.00 94.56 110 GLU A C 1
ATOM 836 O O . GLU A 1 110 ? -3.129 5.637 0.460 1.00 94.56 110 GLU A O 1
ATOM 841 N N . ILE A 1 111 ? -1.605 4.458 -0.698 1.00 93.00 111 ILE A N 1
ATOM 842 C CA . ILE A 1 111 ? -1.566 3.312 0.215 1.00 93.00 111 ILE A CA 1
ATOM 843 C C . ILE A 1 111 ? -1.071 3.754 1.597 1.00 93.00 111 ILE A C 1
ATOM 845 O O . ILE A 1 111 ? -1.676 3.399 2.605 1.00 93.00 111 ILE A O 1
ATOM 849 N N . THR A 1 112 ? -0.046 4.608 1.659 1.00 92.94 112 THR A N 1
ATOM 850 C CA . THR A 1 112 ? 0.477 5.149 2.928 1.00 92.94 112 THR A CA 1
ATOM 851 C C . THR A 1 112 ? -0.575 5.995 3.659 1.00 92.94 112 THR A C 1
ATOM 853 O O . THR A 1 112 ? -0.726 5.889 4.875 1.00 92.94 112 THR A O 1
ATOM 856 N N . LYS A 1 113 ? -1.367 6.804 2.938 1.00 94.50 113 LYS A N 1
ATOM 857 C CA . LYS A 1 113 ? -2.489 7.552 3.542 1.00 94.50 113 LYS A CA 1
ATOM 858 C C . LYS A 1 113 ? -3.561 6.616 4.102 1.00 94.50 113 LYS A C 1
ATOM 860 O O . LYS A 1 113 ? -4.083 6.859 5.189 1.00 94.50 113 LYS A O 1
ATOM 865 N N . LYS A 1 114 ? -3.890 5.543 3.375 1.00 93.56 114 LYS A N 1
ATOM 866 C CA . LYS A 1 114 ? -4.819 4.512 3.861 1.00 93.56 114 LYS A CA 1
ATOM 867 C C . LYS A 1 114 ? -4.270 3.835 5.118 1.00 93.56 114 LYS A C 1
ATOM 869 O O . LYS A 1 114 ? -5.020 3.659 6.071 1.00 93.56 114 LYS A O 1
ATOM 874 N N . GLU A 1 115 ? -2.975 3.527 5.158 1.00 92.50 115 GLU A N 1
ATOM 875 C CA . GLU A 1 115 ? -2.323 2.894 6.310 1.00 92.50 115 GLU A CA 1
ATOM 876 C C . GLU A 1 115 ? -2.464 3.754 7.569 1.00 92.50 115 GLU A C 1
ATOM 878 O O . GLU A 1 115 ? -2.868 3.249 8.616 1.00 92.50 115 GLU A O 1
ATOM 883 N N . GLN A 1 116 ? -2.211 5.061 7.454 1.00 92.69 116 GLN A N 1
ATOM 884 C CA . GLN A 1 116 ? -2.384 6.005 8.561 1.00 92.69 116 GLN A CA 1
ATOM 885 C C . GLN A 1 116 ? -3.817 5.994 9.097 1.00 92.69 116 GLN A C 1
ATOM 887 O O . GLN A 1 116 ? -4.018 5.938 10.308 1.00 92.69 116 GLN A O 1
ATOM 892 N N . LYS A 1 117 ? -4.814 5.966 8.205 1.00 93.88 117 LYS A N 1
ATOM 893 C CA . LYS A 1 117 ? -6.220 5.862 8.604 1.00 93.88 117 LYS A CA 1
ATOM 894 C C . LYS A 1 117 ? -6.493 4.577 9.395 1.00 93.88 117 LYS A C 1
ATOM 896 O O . LYS A 1 117 ? -7.123 4.646 10.445 1.00 93.88 117 LYS A O 1
ATOM 901 N N . TYR A 1 118 ? -5.982 3.429 8.944 1.00 92.12 118 TYR A N 1
ATOM 902 C CA . TYR A 1 118 ? -6.135 2.160 9.668 1.00 92.12 118 TYR A CA 1
ATOM 903 C C . TYR A 1 118 ? -5.493 2.181 11.053 1.00 92.12 118 TYR A C 1
ATOM 905 O O . TYR A 1 118 ? -6.043 1.599 11.984 1.00 92.12 118 TYR A O 1
ATOM 913 N N . VAL A 1 119 ? -4.339 2.835 11.202 1.00 92.38 119 VAL A N 1
ATOM 914 C CA . VAL A 1 119 ? -3.694 3.002 12.512 1.00 92.38 119 VAL A CA 1
ATOM 915 C C . VAL A 1 119 ? -4.603 3.792 13.452 1.00 92.38 119 VAL A C 1
ATOM 917 O O . VAL A 1 119 ? -4.900 3.307 14.539 1.00 92.38 119 VAL A O 1
ATOM 920 N N . THR A 1 120 ? -5.120 4.939 13.011 1.00 95.56 120 THR A N 1
ATOM 921 C CA . THR A 1 120 ? -6.035 5.758 13.821 1.00 95.56 120 THR A CA 1
ATOM 922 C C . THR A 1 120 ? -7.340 5.027 14.150 1.00 95.56 120 THR A C 1
ATOM 924 O O . THR A 1 120 ? -7.826 5.097 15.279 1.00 95.56 120 THR A O 1
ATOM 927 N N . ASP A 1 121 ? -7.912 4.295 13.191 1.00 95.38 121 ASP A N 1
ATOM 928 C CA . ASP A 1 121 ? -9.142 3.526 13.406 1.00 95.38 121 ASP A CA 1
ATOM 929 C C . ASP A 1 121 ? -8.927 2.373 14.402 1.00 95.38 121 ASP A C 1
ATOM 931 O O . ASP A 1 121 ? -9.806 2.103 15.225 1.00 95.38 121 ASP A O 1
ATOM 935 N N . LEU A 1 122 ? -7.754 1.726 14.376 1.00 94.75 122 LEU A N 1
ATOM 936 C CA . LEU A 1 122 ? -7.366 0.711 15.360 1.00 94.75 122 LEU A CA 1
ATOM 937 C C . LEU A 1 122 ? -7.186 1.310 16.753 1.00 94.75 122 LEU A C 1
ATOM 939 O O . LEU A 1 122 ? -7.752 0.777 17.700 1.00 94.75 122 LEU A O 1
ATOM 943 N N . GLU A 1 123 ? -6.465 2.426 16.879 1.00 95.06 123 GLU A N 1
ATOM 944 C CA . GLU A 1 123 ? -6.267 3.119 18.161 1.00 95.06 123 GLU A CA 1
ATOM 945 C C . GLU A 1 123 ? -7.604 3.495 18.803 1.00 95.06 123 GLU A C 1
ATOM 947 O O . GLU A 1 123 ? -7.832 3.243 19.988 1.00 95.06 123 GLU A O 1
ATOM 952 N N . ARG A 1 124 ? -8.530 4.031 18.000 1.00 96.50 124 ARG A N 1
ATOM 953 C CA . ARG A 1 124 ? -9.884 4.343 18.458 1.00 96.50 124 ARG A CA 1
ATOM 954 C C . ARG A 1 124 ? -10.646 3.089 18.883 1.00 96.50 124 ARG A C 1
ATOM 956 O O . ARG A 1 124 ? -11.302 3.106 19.918 1.00 96.50 124 ARG A O 1
ATOM 963 N N . CYS A 1 125 ? -10.555 2.007 18.110 1.00 95.88 125 CYS A N 1
ATOM 964 C CA . CYS A 1 125 ? -11.227 0.750 18.436 1.00 95.88 125 CYS A CA 1
ATOM 965 C C . CYS A 1 125 ? -10.695 0.138 19.740 1.00 95.88 125 CYS A C 1
ATOM 967 O O . CYS A 1 125 ? -11.488 -0.326 20.554 1.00 95.88 125 CYS A O 1
ATOM 969 N N . SER A 1 126 ? -9.379 0.184 19.969 1.00 93.94 126 SER A N 1
ATOM 970 C CA . SER A 1 126 ? -8.760 -0.278 21.215 1.00 93.94 126 SER A CA 1
ATOM 971 C C . SER A 1 126 ? -9.168 0.588 22.413 1.00 93.94 126 SER A C 1
ATOM 973 O O . SER A 1 126 ? -9.459 0.049 23.478 1.00 93.94 126 SER A O 1
ATOM 975 N N . ALA A 1 127 ? -9.261 1.911 22.242 1.00 96.56 127 ALA A N 1
ATOM 976 C CA . ALA A 1 127 ? -9.750 2.810 23.288 1.00 96.56 127 ALA A CA 1
ATOM 977 C C . ALA A 1 127 ? -11.228 2.550 23.639 1.00 96.56 127 ALA A C 1
ATOM 979 O O . ALA A 1 127 ? -11.582 2.483 24.816 1.00 96.56 127 ALA A O 1
ATOM 980 N N . ASP A 1 128 ? -12.083 2.347 22.630 1.00 96.81 128 ASP A N 1
ATOM 981 C CA . ASP A 1 128 ? -13.497 2.003 22.825 1.00 96.81 128 ASP A CA 1
ATOM 982 C C . ASP A 1 128 ? -13.661 0.647 23.539 1.00 96.81 128 ASP A C 1
ATOM 984 O O . ASP A 1 128 ? -14.573 0.485 24.357 1.00 96.81 128 ASP A O 1
ATOM 988 N N . LEU A 1 129 ? -12.777 -0.315 23.246 1.00 95.75 129 LEU A N 1
ATOM 989 C CA . LEU A 1 129 ? -12.711 -1.621 23.907 1.00 95.75 129 LEU A CA 1
ATOM 990 C C . LEU A 1 129 ? -12.370 -1.484 25.383 1.00 95.75 129 LEU A C 1
ATOM 992 O O . LEU A 1 129 ? -13.135 -1.945 26.226 1.00 95.75 129 LEU A O 1
ATOM 996 N N . GLN A 1 130 ? -11.279 -0.782 25.688 1.00 96.25 130 GLN A N 1
ATOM 997 C CA . GLN A 1 130 ? -10.852 -0.551 27.063 1.00 96.25 130 GLN A CA 1
ATOM 998 C C . GLN A 1 130 ? -11.947 0.165 27.868 1.00 96.25 130 GLN A C 1
ATOM 1000 O O . GLN A 1 130 ? -12.264 -0.235 28.985 1.00 96.25 130 GLN A O 1
ATOM 1005 N N . ALA A 1 131 ? -12.594 1.179 27.284 1.00 97.06 131 ALA A N 1
ATOM 1006 C CA . ALA A 1 131 ? -13.696 1.882 27.934 1.00 97.06 131 ALA A CA 1
ATOM 1007 C C . ALA A 1 131 ? -14.903 0.966 28.211 1.00 97.06 131 ALA A C 1
ATOM 1009 O O . ALA A 1 131 ? -15.536 1.077 29.263 1.00 97.06 131 ALA A O 1
ATOM 1010 N N . ALA A 1 132 ? -15.235 0.056 27.289 1.00 95.88 132 ALA A N 1
ATOM 1011 C CA . ALA A 1 132 ? -16.324 -0.901 27.474 1.00 95.88 132 ALA A CA 1
ATOM 1012 C C . ALA A 1 132 ? -15.990 -1.974 28.527 1.00 95.88 132 ALA A C 1
ATOM 1014 O O . ALA A 1 132 ? -16.855 -2.323 29.330 1.00 95.88 132 ALA A O 1
ATOM 1015 N N . GLU A 1 133 ? -14.746 -2.456 28.565 1.00 95.31 133 GLU A N 1
ATOM 1016 C CA . GLU A 1 133 ? -14.254 -3.395 29.581 1.00 95.31 133 GLU A CA 1
ATOM 1017 C C . GLU A 1 133 ? -14.245 -2.762 30.979 1.00 95.31 133 GLU A C 1
ATOM 1019 O O . GLU A 1 133 ? -14.732 -3.358 31.940 1.00 95.31 133 GLU A O 1
ATOM 1024 N N . GLU A 1 134 ? -13.774 -1.520 31.101 1.00 96.94 134 GLU A N 1
ATOM 1025 C CA . GLU A 1 134 ? -13.814 -0.782 32.363 1.00 96.94 134 GLU A CA 1
ATOM 1026 C C . GLU A 1 134 ? -15.247 -0.523 32.845 1.00 96.94 134 GLU A C 1
ATOM 1028 O O . GLU A 1 134 ? -15.512 -0.601 34.046 1.00 96.94 134 GLU A O 1
ATOM 1033 N N . ALA A 1 135 ? -16.176 -0.216 31.934 1.00 95.06 135 ALA A N 1
ATOM 1034 C CA . ALA A 1 135 ? -17.590 -0.060 32.268 1.00 95.06 135 ALA A CA 1
ATOM 1035 C C . ALA A 1 135 ? -18.202 -1.386 32.744 1.00 95.06 135 ALA A C 1
ATOM 1037 O O . ALA A 1 135 ? -18.948 -1.401 33.724 1.00 95.06 135 ALA A O 1
ATOM 1038 N N . LEU A 1 136 ? -17.828 -2.505 32.113 1.00 94.88 136 LEU A N 1
ATOM 1039 C CA . LEU A 1 136 ? -18.307 -3.840 32.473 1.00 94.88 136 LEU A CA 1
ATOM 1040 C C . LEU A 1 136 ? -17.891 -4.234 33.897 1.00 94.88 136 LEU A C 1
ATOM 1042 O O . LEU A 1 136 ? -18.659 -4.886 34.596 1.00 94.88 136 LEU A O 1
ATOM 1046 N N . LEU A 1 137 ? -16.698 -3.821 34.337 1.00 94.44 137 LEU A N 1
ATOM 1047 C CA . LEU A 1 137 ? -16.209 -4.051 35.703 1.00 94.44 137 LEU A CA 1
ATOM 1048 C C . LEU A 1 137 ? -16.918 -3.191 36.759 1.00 94.44 137 LEU A C 1
ATOM 1050 O O . LEU A 1 137 ? -16.923 -3.551 37.935 1.00 94.44 137 LEU A O 1
ATOM 1054 N N . LYS A 1 138 ? -17.462 -2.038 36.359 1.00 95.44 138 LYS A N 1
ATOM 1055 C CA . LYS A 1 138 ? -18.084 -1.059 37.264 1.00 95.44 138 LYS A CA 1
ATOM 1056 C C . LYS A 1 138 ? -19.595 -1.245 37.386 1.00 95.44 138 LYS A C 1
ATOM 1058 O O . LYS A 1 138 ? -20.155 -0.871 38.414 1.00 95.44 138 LYS A O 1
ATOM 1063 N N . THR A 1 139 ? -20.256 -1.787 36.364 1.00 94.94 139 THR A N 1
ATOM 1064 C CA . THR A 1 139 ? -21.705 -1.999 36.409 1.00 94.94 139 THR A CA 1
ATOM 1065 C C . THR A 1 139 ? -22.080 -3.250 37.209 1.00 94.94 139 THR A C 1
ATOM 1067 O O . THR A 1 139 ? -21.354 -4.242 37.250 1.00 94.94 139 THR A O 1
ATOM 1070 N N . SER A 1 140 ? -23.236 -3.196 37.865 1.00 95.00 140 SER A N 1
ATOM 1071 C CA . SER A 1 140 ? -23.876 -4.339 38.532 1.00 95.00 140 SER A CA 1
ATOM 1072 C C . SER A 1 140 ? -25.249 -4.660 37.933 1.00 95.00 140 SER A C 1
ATOM 1074 O O . SER A 1 140 ? -25.908 -5.588 38.398 1.00 95.00 140 SER A O 1
ATOM 1076 N N . ASP A 1 141 ? -25.684 -3.905 36.919 1.00 97.00 141 ASP A N 1
ATOM 1077 C CA . ASP A 1 141 ? -26.956 -4.120 36.233 1.00 97.00 141 ASP A CA 1
ATOM 1078 C C . ASP A 1 141 ? -26.819 -5.283 35.226 1.00 97.00 141 ASP A C 1
ATOM 1080 O O . ASP A 1 141 ? -26.013 -5.193 34.293 1.00 97.00 141 ASP A O 1
ATOM 1084 N N . PRO A 1 142 ? -27.581 -6.387 35.375 1.00 95.38 142 PRO A N 1
ATOM 1085 C CA . PRO A 1 142 ? -27.525 -7.530 34.464 1.00 95.38 142 PRO A CA 1
ATOM 1086 C C . PRO A 1 142 ? -27.781 -7.183 32.990 1.00 95.38 142 PRO A C 1
ATOM 1088 O O . PRO A 1 142 ? -27.165 -7.792 32.107 1.00 95.38 142 PRO A O 1
ATOM 1091 N N . ASP A 1 143 ? -28.660 -6.217 32.712 1.00 96.38 143 ASP A N 1
ATOM 1092 C CA . ASP A 1 143 ? -28.988 -5.822 31.340 1.00 96.38 143 ASP A CA 1
ATOM 1093 C C . ASP A 1 143 ? -27.848 -5.005 30.722 1.00 96.38 143 ASP A C 1
ATOM 1095 O O . ASP A 1 143 ? -27.457 -5.238 29.570 1.00 96.38 143 ASP A O 1
ATOM 1099 N N . GLU A 1 144 ? -27.232 -4.121 31.510 1.00 95.75 144 GLU A N 1
ATOM 1100 C CA . GLU A 1 144 ? -26.048 -3.365 31.100 1.00 95.75 144 GLU A CA 1
ATOM 1101 C C . GLU A 1 144 ? -24.835 -4.285 30.889 1.00 95.75 144 GLU A C 1
ATOM 1103 O O . GLU A 1 144 ? -24.129 -4.156 29.888 1.00 95.75 144 GLU A O 1
ATOM 1108 N N . ILE A 1 145 ? -24.634 -5.286 31.755 1.00 96.75 145 ILE A N 1
ATOM 1109 C CA . ILE A 1 145 ? -23.596 -6.319 31.594 1.00 96.75 145 ILE A CA 1
ATOM 1110 C C . ILE A 1 145 ? -23.757 -7.041 30.254 1.00 96.75 145 ILE A C 1
ATOM 1112 O O . ILE A 1 145 ? -22.782 -7.224 29.518 1.00 96.75 145 ILE A O 1
ATOM 1116 N N . LYS A 1 146 ? -24.983 -7.459 29.915 1.00 96.81 146 LYS A N 1
ATOM 1117 C CA . LYS A 1 146 ? -25.267 -8.142 28.647 1.00 96.81 146 LYS A CA 1
ATOM 1118 C C . LYS A 1 146 ? -25.004 -7.226 27.452 1.00 96.81 146 LYS A C 1
ATOM 1120 O O . LYS A 1 146 ? -24.387 -7.658 26.477 1.00 96.81 146 LYS A O 1
ATOM 1125 N N . PHE A 1 147 ? -25.435 -5.969 27.530 1.00 97.19 147 PHE A N 1
ATOM 1126 C CA . PHE A 1 147 ? -25.187 -4.977 26.487 1.00 97.19 147 PHE A CA 1
ATOM 1127 C C . PHE A 1 147 ? -23.687 -4.735 26.266 1.00 97.19 147 PHE A C 1
ATOM 1129 O O . PHE A 1 147 ? -23.212 -4.793 25.130 1.00 97.19 147 PHE A O 1
ATOM 1136 N N . LEU A 1 148 ? -22.926 -4.520 27.342 1.00 97.12 148 LEU A N 1
ATOM 1137 C CA . LEU A 1 148 ? -21.488 -4.268 27.279 1.00 97.12 148 LEU A CA 1
ATOM 1138 C C . LEU A 1 148 ? -20.713 -5.478 26.754 1.00 97.12 148 LEU A C 1
ATOM 1140 O O . LEU A 1 148 ? -19.818 -5.296 25.934 1.00 97.12 148 LEU A O 1
ATOM 1144 N N . ARG A 1 149 ? -21.093 -6.710 27.123 1.00 96.25 149 ARG A N 1
ATOM 1145 C CA . ARG A 1 149 ? -20.501 -7.928 26.538 1.00 96.25 149 ARG A CA 1
ATOM 1146 C C . ARG A 1 149 ? -20.698 -7.997 25.026 1.00 96.25 149 ARG A C 1
ATOM 1148 O O . ARG A 1 149 ? -19.728 -8.208 24.304 1.00 96.25 149 ARG A O 1
ATOM 1155 N N . ASN A 1 150 ? -21.917 -7.750 24.547 1.00 96.88 150 ASN A N 1
ATOM 1156 C CA . ASN A 1 150 ? -22.199 -7.729 23.109 1.00 96.88 150 ASN A CA 1
ATOM 1157 C C . ASN A 1 150 ? -21.405 -6.621 22.396 1.00 96.88 150 ASN A C 1
ATOM 1159 O O . ASN A 1 150 ? -20.912 -6.815 21.286 1.00 96.88 150 ASN A O 1
ATOM 1163 N N . LYS A 1 151 ? -21.262 -5.454 23.037 1.00 97.00 151 LYS A N 1
ATOM 1164 C CA . LYS A 1 151 ? -20.465 -4.341 22.508 1.00 97.00 151 LYS A CA 1
ATOM 1165 C C . LYS A 1 151 ? -18.979 -4.699 22.414 1.00 97.00 151 LYS A C 1
ATOM 1167 O O . LYS A 1 151 ? -18.370 -4.418 21.387 1.00 97.00 151 LYS A O 1
ATOM 1172 N N . ILE A 1 152 ? -18.406 -5.317 23.448 1.00 97.44 152 ILE A N 1
ATOM 1173 C CA . ILE A 1 152 ? -17.007 -5.776 23.468 1.00 97.44 152 ILE A CA 1
ATOM 1174 C C . ILE A 1 152 ? -16.770 -6.793 22.350 1.00 97.44 152 ILE A C 1
ATOM 1176 O O . ILE A 1 152 ? -15.825 -6.641 21.581 1.00 97.44 152 ILE A O 1
ATOM 1180 N N . GLU A 1 153 ? -17.664 -7.772 22.191 1.00 97.06 153 GLU A N 1
ATOM 1181 C CA . GLU A 1 153 ? -17.555 -8.771 21.124 1.00 97.06 153 GLU A CA 1
ATOM 1182 C C . GLU A 1 153 ? -17.593 -8.128 19.728 1.00 97.06 153 GLU A C 1
ATOM 1184 O O . GLU A 1 153 ? -16.754 -8.432 18.877 1.00 97.06 153 GLU A O 1
ATOM 1189 N N . ALA A 1 154 ? -18.499 -7.169 19.504 1.00 97.00 154 ALA A N 1
ATOM 1190 C CA . ALA A 1 154 ? -18.563 -6.420 18.251 1.00 97.00 154 ALA A CA 1
ATOM 1191 C C . ALA A 1 154 ? -17.290 -5.591 17.991 1.00 97.00 154 ALA A C 1
ATOM 1193 O O . ALA A 1 154 ? -16.815 -5.517 16.854 1.00 97.00 154 ALA A O 1
ATOM 1194 N N . LEU A 1 155 ? -16.713 -4.978 19.029 1.00 96.44 155 LEU A N 1
ATOM 1195 C CA . LEU A 1 155 ? -15.469 -4.219 18.908 1.00 96.44 155 LEU A CA 1
ATOM 1196 C C . LEU A 1 155 ? -14.262 -5.127 18.638 1.00 96.44 155 LEU A C 1
ATOM 1198 O O . LEU A 1 155 ? -13.436 -4.765 17.805 1.00 96.44 155 LEU A O 1
ATOM 1202 N N . TRP A 1 156 ? -14.180 -6.319 19.239 1.00 96.69 156 TRP A N 1
ATOM 1203 C CA . TRP A 1 156 ? -13.134 -7.297 18.909 1.00 96.69 156 TRP A CA 1
ATOM 1204 C C . TRP A 1 156 ? -13.221 -7.773 17.462 1.00 96.69 156 TRP A C 1
ATOM 1206 O O . TRP A 1 156 ? -12.199 -7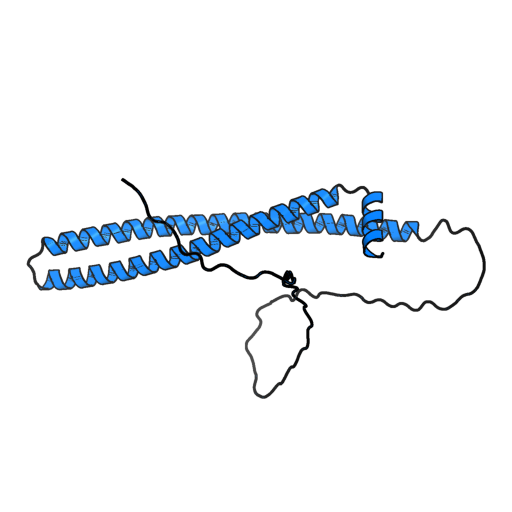.854 16.781 1.00 96.69 156 TRP A O 1
ATOM 1216 N N . GLN A 1 157 ? -14.428 -8.047 16.958 1.00 96.38 157 GLN A N 1
ATOM 1217 C CA . GLN A 1 157 ? -14.612 -8.406 15.548 1.00 96.38 157 GLN A CA 1
ATOM 1218 C C . GLN A 1 157 ? -14.162 -7.272 14.621 1.00 96.38 157 GLN A C 1
ATOM 1220 O O . GLN A 1 157 ? -13.457 -7.512 13.638 1.00 96.38 157 GLN A O 1
ATOM 1225 N N . LYS A 1 158 ? -14.517 -6.027 14.957 1.00 96.00 158 LYS A N 1
ATOM 1226 C CA . LYS A 1 158 ? -14.093 -4.843 14.205 1.00 96.00 158 LYS A CA 1
ATOM 1227 C C . LYS A 1 158 ? -12.576 -4.656 14.241 1.00 96.00 158 LYS A C 1
ATOM 1229 O O . LYS A 1 158 ? -11.973 -4.401 13.202 1.00 96.00 158 LYS A O 1
ATOM 1234 N N . GLU A 1 159 ? -11.949 -4.803 15.404 1.00 95.19 159 GLU A N 1
ATOM 1235 C CA . GLU A 1 159 ? -10.498 -4.705 15.549 1.00 95.19 159 GLU A CA 1
ATOM 1236 C C . GLU A 1 159 ? -9.785 -5.789 14.727 1.00 95.19 159 GLU A C 1
ATOM 1238 O O . GLU A 1 159 ? -8.832 -5.491 14.006 1.00 95.19 159 GLU A O 1
ATOM 1243 N N . ALA A 1 160 ? -10.267 -7.034 14.777 1.00 94.69 160 ALA A N 1
ATOM 1244 C CA . ALA A 1 160 ? -9.717 -8.133 13.991 1.00 94.69 160 ALA A CA 1
ATOM 1245 C C . ALA A 1 160 ? -9.807 -7.859 12.480 1.00 94.69 160 ALA A C 1
ATOM 1247 O O . ALA A 1 160 ? -8.815 -8.037 11.768 1.00 94.69 160 ALA A O 1
ATOM 1248 N N . ALA A 1 161 ? -10.952 -7.359 12.005 1.00 95.12 161 ALA A N 1
ATOM 1249 C CA . ALA A 1 161 ? -11.142 -6.978 10.607 1.00 95.12 161 ALA A CA 1
ATOM 1250 C C . ALA A 1 161 ? -10.174 -5.859 10.182 1.00 95.12 161 ALA A C 1
ATOM 1252 O O . ALA A 1 161 ? -9.473 -5.995 9.181 1.00 95.12 161 ALA A O 1
ATOM 1253 N N . LEU A 1 162 ? -10.048 -4.796 10.985 1.00 94.44 162 LEU A N 1
ATOM 1254 C CA . LEU A 1 162 ? -9.116 -3.695 10.716 1.00 94.44 162 LEU A CA 1
ATOM 1255 C C . LEU A 1 162 ? -7.653 -4.165 10.689 1.00 94.44 162 LEU A C 1
ATOM 1257 O O . LEU A 1 162 ? -6.876 -3.727 9.839 1.00 94.44 162 LEU A O 1
ATOM 1261 N N . ARG A 1 163 ? -7.261 -5.079 11.587 1.00 93.69 163 ARG A N 1
ATOM 1262 C CA . ARG A 1 163 ? -5.913 -5.673 11.586 1.00 93.69 163 ARG A CA 1
ATOM 1263 C C . ARG A 1 163 ? -5.666 -6.494 10.321 1.00 93.69 163 ARG A C 1
ATOM 1265 O O . ARG A 1 163 ? -4.586 -6.393 9.743 1.00 93.69 163 ARG A O 1
ATOM 1272 N N . GLN A 1 164 ? -6.649 -7.275 9.876 1.00 94.56 164 GLN A N 1
ATOM 1273 C CA . GLN A 1 164 ? -6.540 -8.062 8.648 1.00 94.56 164 GLN A CA 1
ATOM 1274 C C . GLN A 1 164 ? -6.421 -7.166 7.408 1.00 94.56 164 GLN A C 1
ATOM 1276 O O . GLN A 1 164 ? -5.534 -7.382 6.582 1.00 94.56 164 GLN A O 1
ATOM 1281 N N . GLU A 1 165 ? -7.255 -6.133 7.297 1.00 93.25 165 GLU A N 1
ATOM 1282 C CA . GLU A 1 165 ? -7.190 -5.168 6.195 1.00 93.25 165 GLU A CA 1
ATOM 1283 C C . GLU A 1 165 ? -5.850 -4.421 6.172 1.00 93.25 165 GLU A C 1
ATOM 1285 O O . GLU A 1 165 ? -5.232 -4.291 5.114 1.00 93.25 165 GLU A O 1
ATOM 1290 N N . LYS A 1 166 ? -5.333 -4.019 7.341 1.00 93.25 166 LYS A N 1
ATOM 1291 C CA . LYS A 1 166 ? -4.002 -3.410 7.454 1.00 93.25 166 LYS A CA 1
ATOM 1292 C C . LYS A 1 166 ? -2.896 -4.345 6.956 1.00 93.25 166 LYS A C 1
ATOM 1294 O O . LYS A 1 166 ? -1.973 -3.885 6.290 1.00 93.25 166 LYS A O 1
ATOM 1299 N N . LEU A 1 167 ? -2.959 -5.643 7.263 1.00 93.31 167 LEU A N 1
ATOM 1300 C CA . LEU A 1 167 ? -1.957 -6.611 6.795 1.00 93.31 167 LEU A CA 1
ATOM 1301 C C . LEU A 1 167 ? -1.957 -6.746 5.268 1.00 93.31 167 LEU A C 1
ATOM 1303 O O . LEU A 1 167 ? -0.884 -6.770 4.664 1.00 93.31 167 LEU A O 1
ATOM 1307 N N . LEU A 1 168 ? -3.140 -6.793 4.651 1.00 94.25 168 LEU A N 1
ATOM 1308 C CA . LEU A 1 168 ? -3.273 -6.814 3.192 1.00 94.25 168 LEU A CA 1
ATOM 1309 C C . LEU A 1 168 ? -2.701 -5.534 2.575 1.00 94.25 168 LEU A C 1
ATOM 1311 O O . LEU A 1 168 ? -1.855 -5.603 1.689 1.00 94.25 168 LEU A O 1
ATOM 1315 N N . LEU A 1 169 ? -3.054 -4.376 3.133 1.00 94.25 169 LEU A N 1
ATOM 1316 C CA . LEU A 1 169 ? -2.537 -3.087 2.684 1.00 94.25 169 LEU A CA 1
ATOM 1317 C C . LEU A 1 169 ? -1.004 -2.994 2.794 1.00 94.25 169 LEU A C 1
ATOM 1319 O O . LEU A 1 169 ? -0.342 -2.466 1.904 1.00 94.25 169 LEU A O 1
ATOM 1323 N N . MET A 1 170 ? -0.419 -3.529 3.870 1.00 93.44 170 MET A N 1
ATOM 1324 C CA . MET A 1 170 ? 1.036 -3.583 4.050 1.00 93.44 170 MET A CA 1
ATOM 1325 C C . MET A 1 170 ? 1.716 -4.512 3.044 1.00 93.44 170 MET A C 1
ATOM 1327 O O . MET A 1 170 ? 2.836 -4.234 2.608 1.00 93.44 170 MET A O 1
ATOM 1331 N N . SER A 1 171 ? 1.059 -5.610 2.668 1.00 94.81 171 SER A N 1
ATOM 1332 C CA . SER A 1 171 ? 1.529 -6.477 1.587 1.00 94.81 171 SER A CA 1
ATOM 1333 C C . SER A 1 171 ? 1.569 -5.714 0.262 1.00 94.81 171 SER A C 1
ATOM 1335 O O . SER A 1 171 ? 2.610 -5.703 -0.399 1.00 94.81 171 SER A O 1
ATOM 1337 N N . ASP A 1 172 ? 0.489 -5.007 -0.074 1.00 92.88 172 ASP A N 1
ATOM 1338 C CA . ASP A 1 172 ? 0.390 -4.200 -1.294 1.00 92.88 172 ASP A CA 1
ATOM 1339 C C . ASP A 1 172 ? 1.436 -3.077 -1.317 1.00 92.88 172 ASP A C 1
ATOM 1341 O O . ASP A 1 172 ? 2.126 -2.885 -2.318 1.00 92.88 172 ASP A O 1
ATOM 1345 N N . LEU A 1 173 ? 1.640 -2.388 -0.188 1.00 93.38 173 LEU A N 1
ATOM 1346 C CA . LEU A 1 173 ? 2.664 -1.349 -0.044 1.00 93.38 173 LEU A CA 1
ATOM 1347 C C . LEU A 1 173 ? 4.071 -1.894 -0.304 1.00 93.38 173 LEU A C 1
ATOM 1349 O O . LEU A 1 173 ? 4.881 -1.268 -0.990 1.00 93.38 173 LEU A O 1
ATOM 1353 N N . ASN A 1 174 ? 4.381 -3.058 0.266 1.00 94.38 174 ASN A N 1
ATOM 1354 C CA . ASN A 1 174 ? 5.680 -3.693 0.091 1.00 94.38 174 ASN A CA 1
ATOM 1355 C C . ASN A 1 174 ? 5.893 -4.148 -1.353 1.00 94.38 174 ASN A C 1
ATOM 1357 O O . ASN A 1 174 ? 7.012 -4.037 -1.856 1.00 94.38 174 ASN A O 1
ATOM 1361 N N . GLN A 1 175 ? 4.844 -4.629 -2.021 1.00 94.38 175 GLN A N 1
ATOM 1362 C CA . GLN A 1 175 ? 4.924 -4.989 -3.430 1.00 94.38 175 GLN A CA 1
ATOM 1363 C C . GLN A 1 175 ? 5.142 -3.749 -4.304 1.00 94.38 175 GLN A C 1
ATOM 1365 O O . GLN A 1 175 ? 6.116 -3.712 -5.052 1.00 94.38 175 GLN A O 1
ATOM 1370 N N . ALA A 1 176 ? 4.357 -2.687 -4.113 1.00 93.31 176 ALA A N 1
ATOM 1371 C CA . ALA A 1 176 ? 4.514 -1.435 -4.852 1.00 93.31 176 ALA A CA 1
ATOM 1372 C C . ALA A 1 176 ? 5.918 -0.823 -4.680 1.00 93.31 176 ALA A C 1
ATOM 1374 O O . ALA A 1 176 ? 6.512 -0.320 -5.633 1.00 93.31 176 ALA A O 1
ATOM 1375 N N . ARG A 1 177 ? 6.506 -0.917 -3.478 1.00 94.50 177 ARG A N 1
ATOM 1376 C CA . ARG A 1 177 ? 7.893 -0.485 -3.221 1.00 94.50 177 ARG A CA 1
ATOM 1377 C C . ARG A 1 177 ? 8.925 -1.310 -3.989 1.00 94.50 177 ARG A C 1
ATOM 1379 O O . ARG A 1 177 ? 9.891 -0.736 -4.489 1.00 94.50 177 ARG A O 1
ATOM 1386 N N . LYS A 1 178 ? 8.741 -2.632 -4.082 1.00 95.88 178 LYS A N 1
ATOM 1387 C CA . LYS A 1 178 ? 9.616 -3.504 -4.885 1.00 95.88 178 LYS A CA 1
ATOM 1388 C C . LYS A 1 178 ? 9.502 -3.172 -6.366 1.00 95.88 178 LYS A C 1
ATOM 1390 O O . LYS A 1 178 ? 10.530 -3.039 -7.024 1.00 95.88 178 LYS A O 1
ATOM 1395 N N . ASP A 1 179 ? 8.282 -2.979 -6.855 1.00 93.56 179 ASP A N 1
ATOM 1396 C CA . ASP A 1 179 ? 8.025 -2.634 -8.252 1.00 93.56 179 ASP A CA 1
ATOM 1397 C C . ASP A 1 179 ? 8.648 -1.275 -8.598 1.00 93.56 179 ASP A C 1
ATOM 1399 O O . ASP A 1 179 ? 9.309 -1.143 -9.624 1.00 93.56 179 ASP A O 1
ATOM 1403 N N . LEU A 1 180 ? 8.551 -0.287 -7.699 1.00 94.38 180 LEU A N 1
ATOM 1404 C CA . LEU A 1 180 ? 9.211 1.011 -7.869 1.00 94.38 180 LEU A CA 1
ATOM 1405 C C . LEU A 1 180 ? 10.738 0.876 -7.874 1.00 94.38 180 LEU A C 1
ATOM 1407 O O . LEU A 1 180 ? 11.421 1.521 -8.670 1.00 94.38 180 LEU A O 1
ATOM 1411 N N . GLN A 1 181 ? 11.295 0.050 -6.986 1.00 94.75 181 GLN A N 1
ATOM 1412 C CA . GLN A 1 181 ? 12.733 -0.199 -6.957 1.00 94.75 181 GLN A CA 1
ATOM 1413 C C . GLN A 1 181 ? 13.209 -0.867 -8.251 1.00 94.75 181 GLN A C 1
ATOM 1415 O O . GLN A 1 181 ? 14.280 -0.517 -8.743 1.00 94.75 181 GLN A O 1
ATOM 1420 N N . GLN A 1 182 ? 12.431 -1.802 -8.799 1.00 93.94 182 GLN A N 1
ATOM 1421 C CA . GLN A 1 182 ? 12.754 -2.452 -10.063 1.00 93.94 182 GLN A CA 1
ATOM 1422 C C . GLN A 1 182 ? 12.651 -1.469 -11.233 1.00 93.94 182 GLN A C 1
ATOM 1424 O O . GLN A 1 182 ? 13.624 -1.320 -11.961 1.00 93.94 182 GLN A O 1
ATOM 1429 N N . ALA A 1 183 ? 11.562 -0.702 -11.332 1.00 90.88 183 ALA A N 1
ATOM 1430 C CA . ALA A 1 183 ? 11.389 0.308 -12.377 1.00 90.88 183 ALA A CA 1
ATOM 1431 C C . ALA A 1 183 ? 12.529 1.344 -12.388 1.00 90.88 183 ALA A C 1
ATOM 1433 O O . ALA A 1 183 ? 12.978 1.768 -13.447 1.00 90.88 183 ALA A O 1
ATOM 1434 N N . ARG A 1 184 ? 13.055 1.721 -11.214 1.00 92.38 184 ARG A N 1
ATOM 1435 C CA . ARG A 1 184 ? 14.224 2.613 -11.107 1.00 92.38 184 ARG A CA 1
ATOM 1436 C C . ARG A 1 184 ? 15.528 1.972 -11.579 1.00 92.38 184 ARG A C 1
ATOM 1438 O O . ARG A 1 184 ? 16.377 2.683 -12.107 1.00 92.38 184 ARG A O 1
ATOM 1445 N N . LYS A 1 185 ? 15.709 0.664 -11.373 1.00 94.38 185 LYS A N 1
ATOM 1446 C CA . LYS A 1 185 ? 16.865 -0.063 -11.920 1.00 94.38 185 LYS A CA 1
ATOM 1447 C C . LYS A 1 185 ? 16.770 -0.139 -13.436 1.00 94.38 185 LYS A C 1
ATOM 1449 O O . LYS A 1 185 ? 17.722 0.237 -14.105 1.00 94.38 185 LYS A O 1
ATOM 1454 N N . ASP A 1 186 ? 15.606 -0.527 -13.951 1.00 91.25 186 ASP A N 1
ATOM 1455 C CA . ASP A 1 186 ? 15.354 -0.620 -15.390 1.00 91.25 186 ASP A CA 1
ATOM 1456 C C . ASP A 1 186 ? 15.554 0.749 -16.064 1.00 91.25 186 ASP A C 1
ATOM 1458 O O . ASP A 1 186 ? 16.142 0.839 -17.141 1.00 91.25 186 ASP A O 1
ATOM 1462 N N . LEU A 1 187 ? 15.134 1.833 -15.396 1.00 91.56 187 LEU A N 1
ATOM 1463 C CA . LEU A 1 187 ? 15.370 3.204 -15.847 1.00 91.56 187 LEU A CA 1
ATOM 1464 C C . LEU A 1 187 ? 16.865 3.531 -15.906 1.00 91.56 187 LEU A C 1
ATOM 1466 O O . LEU A 1 187 ? 17.323 4.035 -16.925 1.00 91.56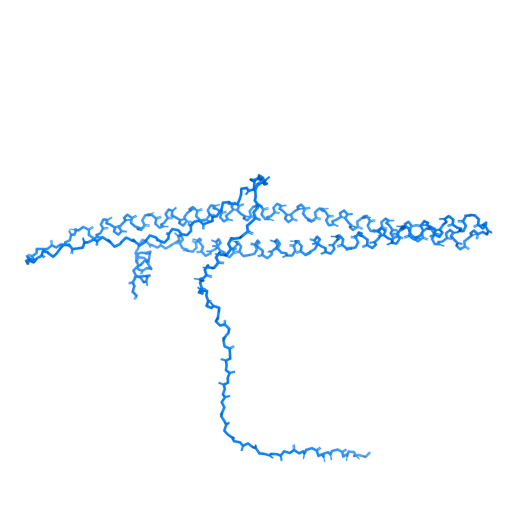 187 LEU A O 1
ATOM 1470 N N . ALA A 1 188 ? 17.629 3.218 -14.857 1.00 90.88 188 ALA A N 1
ATOM 1471 C CA . ALA A 1 188 ? 19.072 3.450 -14.844 1.00 90.88 188 ALA A CA 1
ATOM 1472 C C . ALA A 1 188 ? 19.790 2.656 -15.952 1.00 90.88 188 ALA A C 1
ATOM 1474 O O . ALA A 1 188 ? 20.655 3.194 -16.640 1.00 90.88 188 ALA A O 1
ATOM 1475 N N . GLU A 1 189 ? 19.389 1.402 -16.183 1.00 91.38 189 GLU A N 1
ATOM 1476 C CA . GLU A 1 189 ? 19.908 0.575 -17.279 1.00 91.38 189 GLU A CA 1
ATOM 1477 C C . GLU A 1 189 ? 19.528 1.143 -18.656 1.00 91.38 189 GLU A C 1
ATOM 1479 O O . GLU A 1 189 ? 20.317 1.103 -19.601 1.00 91.38 189 GLU A O 1
ATOM 1484 N N . ALA A 1 190 ? 18.318 1.687 -18.809 1.00 89.19 190 ALA A N 1
ATOM 1485 C CA . ALA A 1 190 ? 17.899 2.359 -20.036 1.00 89.19 190 ALA A CA 1
ATOM 1486 C C . ALA A 1 190 ? 18.665 3.677 -20.261 1.00 89.19 190 ALA A C 1
ATOM 1488 O O . ALA A 1 190 ? 19.084 3.964 -21.383 1.00 89.19 190 ALA A O 1
ATOM 1489 N N . GLU A 1 191 ? 18.920 4.452 -19.207 1.00 88.94 191 GLU A N 1
ATOM 1490 C CA . GLU A 1 191 ? 19.725 5.675 -19.258 1.00 88.94 191 GLU A CA 1
ATOM 1491 C C . GLU A 1 191 ? 21.194 5.397 -19.596 1.00 88.94 191 GLU A C 1
ATOM 1493 O O . GLU A 1 191 ? 21.790 6.148 -20.369 1.00 88.94 191 GLU A O 1
ATOM 1498 N N . GLU A 1 192 ? 21.770 4.303 -19.096 1.00 90.38 192 GLU A N 1
ATOM 1499 C CA . GLU A 1 192 ? 23.103 3.846 -19.499 1.00 90.38 192 GLU A CA 1
ATOM 1500 C C . GLU A 1 192 ? 23.128 3.492 -20.994 1.00 90.38 192 GLU A C 1
ATOM 1502 O O . GLU A 1 192 ? 24.007 3.941 -21.732 1.00 90.38 192 GLU A O 1
ATOM 1507 N N . ARG A 1 193 ? 22.108 2.767 -21.478 1.00 86.94 193 ARG A N 1
ATOM 1508 C CA . ARG A 1 193 ? 21.950 2.451 -22.908 1.00 86.94 193 ARG A CA 1
ATOM 1509 C C . ARG A 1 193 ? 21.807 3.696 -23.779 1.00 86.94 193 ARG A C 1
ATOM 1511 O O . ARG A 1 193 ? 22.286 3.706 -24.911 1.00 86.94 193 ARG A O 1
ATOM 1518 N N . ARG A 1 194 ? 21.181 4.759 -23.267 1.00 84.25 194 ARG A N 1
ATOM 1519 C CA . ARG A 1 194 ? 21.057 6.046 -23.970 1.00 84.25 194 ARG A CA 1
ATOM 1520 C C . ARG A 1 194 ? 22.405 6.745 -24.157 1.00 84.25 194 ARG A C 1
ATOM 1522 O O . ARG A 1 194 ? 22.554 7.512 -25.103 1.00 84.25 194 ARG A O 1
ATOM 1529 N N . GLN A 1 195 ? 23.378 6.492 -23.281 1.00 87.50 195 GLN A N 1
ATOM 1530 C CA . GLN A 1 195 ? 24.722 7.075 -23.372 1.00 87.50 195 GLN A CA 1
ATOM 1531 C C . GLN A 1 195 ? 25.628 6.354 -24.375 1.00 87.50 195 GLN A C 1
ATOM 1533 O O . GLN A 1 195 ? 26.717 6.849 -24.665 1.00 87.50 195 GLN A O 1
ATOM 1538 N N . TRP A 1 196 ? 25.199 5.213 -24.925 1.00 85.31 196 TRP A N 1
ATOM 1539 C CA . TRP A 1 196 ? 25.976 4.497 -25.927 1.00 85.31 196 TRP A CA 1
ATOM 1540 C C . TRP A 1 196 ? 26.230 5.365 -27.153 1.00 85.31 196 TRP A C 1
ATOM 1542 O O . TRP A 1 196 ? 25.319 5.928 -27.767 1.00 85.31 196 TRP A O 1
ATOM 1552 N N . SER A 1 197 ? 27.489 5.406 -27.569 1.00 82.19 197 SER A N 1
ATOM 1553 C CA . SER A 1 197 ? 27.851 5.955 -28.863 1.00 82.19 197 SER A CA 1
ATOM 1554 C C . SER A 1 197 ? 27.193 5.141 -29.991 1.00 82.19 197 SER A C 1
ATOM 1556 O O . SER A 1 197 ? 26.929 3.941 -29.843 1.00 82.19 197 SER A O 1
ATOM 1558 N N . PRO A 1 198 ? 26.968 5.741 -31.174 1.00 80.00 198 PRO A N 1
ATOM 1559 C CA . PRO A 1 198 ? 26.438 5.014 -32.326 1.00 80.00 198 PRO A CA 1
ATOM 1560 C C . PRO A 1 198 ? 27.259 3.769 -32.696 1.00 80.00 198 PRO A C 1
ATOM 1562 O O . PRO A 1 198 ? 26.705 2.793 -33.200 1.00 80.00 198 PRO A O 1
ATOM 1565 N N . GLU A 1 199 ? 28.568 3.788 -32.437 1.00 79.75 199 GLU A N 1
ATOM 1566 C CA . GLU A 1 199 ? 29.471 2.673 -32.722 1.00 79.75 199 GLU A CA 1
ATOM 1567 C C . GLU A 1 199 ? 29.332 1.541 -31.691 1.00 79.75 199 GLU A C 1
ATOM 1569 O O . GLU A 1 199 ? 29.233 0.378 -32.078 1.00 79.75 199 GLU A O 1
ATOM 1574 N N . GLU A 1 200 ? 29.205 1.860 -30.399 1.00 81.06 200 GLU A N 1
ATOM 1575 C CA . GLU A 1 200 ? 28.882 0.874 -29.354 1.00 81.06 200 GLU A CA 1
ATOM 1576 C C . GLU A 1 200 ? 27.509 0.244 -29.588 1.00 81.06 200 GLU A C 1
ATOM 1578 O O . GLU A 1 200 ? 27.356 -0.974 -29.510 1.00 81.06 200 GLU A O 1
ATOM 1583 N N . CYS A 1 201 ? 26.520 1.056 -29.965 1.00 80.38 201 CYS A N 1
ATOM 1584 C CA . CYS A 1 201 ? 25.183 0.585 -30.296 1.00 80.38 201 CYS A CA 1
ATOM 1585 C C . CYS A 1 201 ? 25.224 -0.402 -31.479 1.00 80.38 201 CYS A C 1
ATOM 1587 O O . CYS A 1 201 ? 24.635 -1.481 -31.418 1.00 80.38 201 CYS A O 1
ATOM 1589 N N . ARG A 1 202 ? 26.004 -0.105 -32.532 1.00 78.38 202 ARG A N 1
ATOM 1590 C CA . ARG A 1 202 ? 26.243 -1.040 -33.649 1.00 78.38 202 ARG A CA 1
ATOM 1591 C C . ARG A 1 202 ? 26.932 -2.324 -33.203 1.00 78.38 202 ARG A C 1
ATOM 1593 O O . ARG A 1 202 ? 26.497 -3.396 -33.612 1.00 78.38 202 ARG A O 1
ATOM 1600 N N . GLN A 1 203 ? 27.974 -2.239 -32.376 1.00 82.38 203 GLN A N 1
ATOM 1601 C CA . GLN A 1 203 ? 28.674 -3.421 -31.863 1.00 82.38 203 GLN A CA 1
ATOM 1602 C C . GLN A 1 203 ? 27.743 -4.315 -31.038 1.00 82.3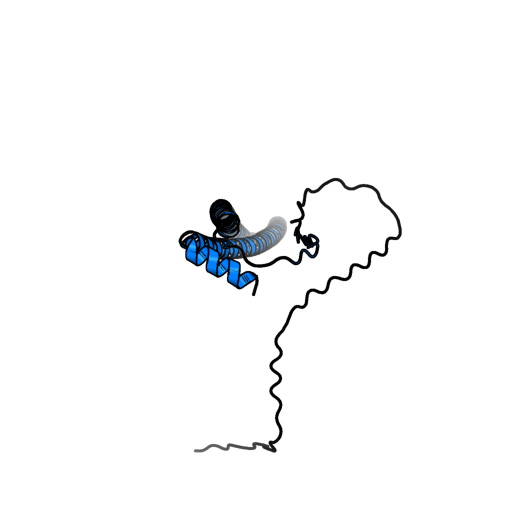8 203 GLN A C 1
ATOM 1604 O O . GLN A 1 203 ? 27.733 -5.530 -31.230 1.00 82.38 203 GLN A O 1
ATOM 1609 N N . LYS A 1 204 ? 26.908 -3.727 -30.175 1.00 81.12 204 LYS A N 1
ATOM 1610 C CA . LYS A 1 204 ? 25.910 -4.456 -29.382 1.00 81.12 204 LYS A CA 1
ATOM 1611 C C . LYS A 1 204 ? 24.828 -5.094 -30.248 1.00 81.12 204 LYS A C 1
ATOM 1613 O O . LYS A 1 204 ? 24.482 -6.247 -30.017 1.00 81.12 204 LYS A O 1
ATOM 1618 N N . ILE A 1 205 ? 24.345 -4.401 -31.281 1.00 76.50 205 ILE A N 1
ATOM 1619 C CA . ILE A 1 205 ? 23.409 -4.980 -32.255 1.00 76.50 205 ILE A CA 1
ATOM 1620 C C . ILE A 1 205 ? 24.051 -6.180 -32.959 1.00 76.50 205 ILE A C 1
ATOM 1622 O O . ILE A 1 205 ? 23.416 -7.221 -33.070 1.00 76.50 205 ILE A O 1
ATOM 1626 N N . LEU A 1 206 ? 25.308 -6.066 -33.399 1.00 76.31 206 LEU A N 1
ATOM 1627 C CA . LEU A 1 206 ? 26.020 -7.161 -34.066 1.00 76.31 206 LEU A CA 1
ATOM 1628 C C . LEU A 1 206 ? 26.220 -8.375 -33.146 1.00 76.31 206 LEU A C 1
ATOM 1630 O O . LEU A 1 206 ? 26.054 -9.498 -33.613 1.00 76.31 206 LEU A O 1
ATOM 1634 N N . GLN A 1 207 ? 26.487 -8.160 -31.851 1.00 77.06 207 GLN A N 1
ATOM 1635 C CA . GLN A 1 207 ? 26.579 -9.233 -30.847 1.00 77.06 207 GLN A CA 1
ATOM 1636 C C . GLN A 1 207 ? 25.272 -10.025 -30.673 1.00 77.06 207 GLN A C 1
ATOM 1638 O O . GLN A 1 207 ? 25.322 -11.185 -30.285 1.00 77.06 207 GLN A O 1
ATOM 1643 N N . LEU A 1 208 ? 24.104 -9.443 -30.967 1.00 70.62 208 LEU A N 1
ATOM 1644 C CA . LEU A 1 208 ? 22.819 -10.155 -30.891 1.00 70.62 208 LEU A CA 1
ATOM 1645 C C . LEU A 1 208 ? 22.584 -11.120 -32.069 1.00 70.62 208 LEU A C 1
ATOM 1647 O O . LEU A 1 208 ? 21.664 -11.935 -32.009 1.00 70.62 208 LEU A O 1
ATOM 1651 N N . PHE A 1 209 ? 23.375 -11.017 -33.142 1.00 65.69 209 PHE A N 1
ATOM 1652 C CA . PHE A 1 209 ? 23.242 -11.835 -34.356 1.00 65.69 209 PHE A CA 1
ATOM 1653 C C . PHE A 1 209 ? 24.370 -12.864 -34.549 1.00 65.69 209 PHE A C 1
ATOM 1655 O O . PHE A 1 209 ? 24.318 -13.621 -35.522 1.00 65.69 209 PHE A O 1
ATOM 1662 N N . THR A 1 210 ? 25.364 -12.893 -33.657 1.00 55.88 210 THR A N 1
ATOM 1663 C CA . THR A 1 210 ? 26.446 -13.897 -33.596 1.00 55.88 210 THR A CA 1
ATOM 1664 C C . THR A 1 210 ? 26.149 -14.955 -32.551 1.00 55.88 210 THR A C 1
ATOM 1666 O O . THR A 1 210 ? 26.302 -16.152 -32.874 1.00 55.88 210 THR A O 1
#

Organism: Chrysotila carterae (NCBI:txid13221)